Protein AF-C6A2F4-F1 (afdb_monomer_lite)

Foldseek 3Di:
DVVVLDDDDDDDPVNSVVVVVVVVVLVVLQCVLLVQADDLLSLQAVLAPPQVVDPDSVVVSVLSNLLSVLLVPADPLVSVLLSLAPPSNNHCYSVLSVLLSVLCVLCVVCCVPQQLLVQLSSVCSNVHHSSHNNVSVVVLVVCLVPPQDAWDKDWDWDADAQKIKTKMKTADNRFAWAWKWKDKAPDIDIDGDDDSYSMDIDMDIDRHDFAKIWIKIKIATPVGHIDIDIDIDGHDRDDDDDDDPPPPPPPPDDDDDDPVRVVVVVVVCVVQDQPDFDWDDDPPPPDIDTDDGDDDVVVVVVVVVVVVVVCVVPVDDDDPDDPDDDDDDDD

Radius of gyration: 34.66 Å; chains: 1; bounding box: 79×61×90 Å

Structure (mmCIF, N/CA/C/O backbone):
data_AF-C6A2F4-F1
#
_entry.id   AF-C6A2F4-F1
#
loop_
_atom_site.group_PDB
_atom_site.id
_atom_site.type_symbol
_atom_site.label_atom_id
_atom_site.label_alt_id
_atom_site.label_comp_id
_atom_site.label_asym_id
_atom_site.label_en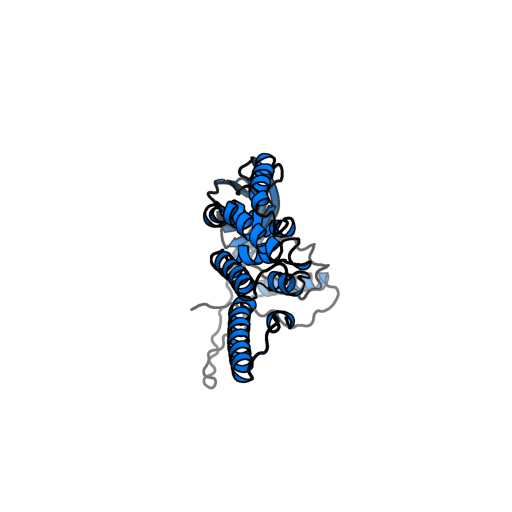tity_id
_atom_site.label_seq_id
_atom_site.pdbx_PDB_ins_code
_atom_site.Cartn_x
_atom_site.Cartn_y
_atom_site.Cartn_z
_atom_site.occupancy
_atom_site.B_iso_or_equiv
_atom_site.auth_seq_id
_atom_site.auth_comp_id
_atom_site.auth_asym_id
_atom_site.auth_atom_id
_atom_site.pdbx_PDB_model_num
ATOM 1 N N . MET A 1 1 ? 11.995 1.455 -38.945 1.00 38.66 1 MET A N 1
ATOM 2 C CA . MET A 1 1 ? 12.252 0.010 -39.185 1.00 38.66 1 MET A CA 1
ATOM 3 C C . MET A 1 1 ? 12.881 -0.305 -40.548 1.00 38.66 1 MET A C 1
ATOM 5 O O . MET A 1 1 ? 13.905 -0.968 -40.564 1.00 38.66 1 MET A O 1
ATOM 9 N N . VAL A 1 2 ? 12.350 0.189 -41.678 1.00 35.00 2 VAL A N 1
ATOM 10 C CA . VAL A 1 2 ? 12.855 -0.128 -43.038 1.00 35.00 2 VAL A CA 1
ATOM 11 C C . VAL A 1 2 ? 14.332 0.256 -43.245 1.00 35.00 2 VAL A C 1
ATOM 13 O O . VAL A 1 2 ? 15.081 -0.535 -43.797 1.00 35.00 2 VAL A O 1
ATOM 16 N N . ARG A 1 3 ? 14.803 1.399 -42.721 1.00 43.12 3 ARG A N 1
ATOM 17 C CA . ARG A 1 3 ? 16.202 1.859 -42.884 1.00 43.12 3 ARG A CA 1
ATOM 18 C C . ARG A 1 3 ? 17.284 0.915 -42.331 1.00 43.12 3 ARG A C 1
ATOM 20 O O . ARG A 1 3 ? 18.389 0.940 -42.852 1.00 43.12 3 ARG A O 1
ATOM 27 N N . PHE A 1 4 ? 16.987 0.057 -41.349 1.00 47.91 4 PHE A N 1
ATOM 28 C CA . PHE A 1 4 ? 17.979 -0.893 -40.812 1.00 47.91 4 PHE A CA 1
ATOM 29 C C . PHE A 1 4 ? 18.341 -2.016 -41.795 1.00 47.91 4 PHE A C 1
ATOM 31 O O . PHE A 1 4 ? 19.398 -2.629 -41.671 1.00 47.91 4 PHE A O 1
ATOM 38 N N . LEU A 1 5 ? 17.489 -2.274 -42.790 1.00 48.06 5 LEU A N 1
ATOM 39 C CA . LEU A 1 5 ? 17.731 -3.287 -43.817 1.00 48.06 5 LEU A CA 1
ATOM 40 C C . LEU A 1 5 ? 18.586 -2.765 -44.985 1.00 48.06 5 LEU A C 1
ATOM 42 O O . LEU A 1 5 ? 19.107 -3.574 -45.748 1.00 48.06 5 LEU A O 1
ATOM 46 N N . PHE A 1 6 ? 18.762 -1.445 -45.120 1.00 49.88 6 PHE A N 1
ATOM 47 C CA . PHE A 1 6 ? 19.345 -0.824 -46.312 1.00 49.88 6 PHE A CA 1
ATOM 48 C C . PHE A 1 6 ? 20.527 0.089 -45.951 1.00 49.88 6 PHE A C 1
ATOM 50 O O . PHE A 1 6 ? 20.393 1.309 -45.936 1.00 49.88 6 PHE A O 1
ATOM 57 N N . SER A 1 7 ? 21.698 -0.497 -45.676 1.00 47.47 7 SER A N 1
ATOM 58 C CA . SER A 1 7 ? 22.984 0.213 -45.788 1.00 47.47 7 SER A CA 1
ATOM 59 C C . SER A 1 7 ? 23.616 -0.077 -47.156 1.00 47.47 7 SER A C 1
ATOM 61 O O . SER A 1 7 ? 23.518 -1.195 -47.653 1.00 47.47 7 SER A O 1
ATOM 63 N N . GLU A 1 8 ? 24.232 0.925 -47.773 1.00 51.28 8 GLU A N 1
ATOM 64 C CA . GLU A 1 8 ? 24.578 1.042 -49.200 1.00 51.28 8 GLU A CA 1
ATOM 65 C C . GLU A 1 8 ? 25.615 0.020 -49.739 1.00 51.28 8 GLU A C 1
ATOM 67 O O . GLU A 1 8 ? 26.810 0.295 -49.833 1.00 51.28 8 GLU A O 1
ATOM 72 N N . SER A 1 9 ? 25.173 -1.176 -50.146 1.00 50.88 9 SER A N 1
ATOM 73 C CA . SER A 1 9 ? 25.945 -2.098 -51.006 1.00 50.88 9 SER A CA 1
ATOM 74 C C . SER A 1 9 ? 25.033 -3.064 -51.771 1.00 50.88 9 SER A C 1
ATOM 76 O O . SER A 1 9 ? 23.913 -3.312 -51.321 1.00 50.88 9 SER A O 1
ATOM 78 N N . PRO A 1 10 ? 25.464 -3.611 -52.928 1.00 54.56 10 PRO A N 1
ATOM 79 C CA . PRO A 1 10 ? 24.655 -4.551 -53.695 1.00 54.56 10 PRO A CA 1
ATOM 80 C C . PRO A 1 10 ? 24.559 -5.882 -52.941 1.00 54.56 10 PRO A C 1
ATOM 82 O O . PRO A 1 10 ? 25.512 -6.654 -52.892 1.00 54.56 10 PRO A O 1
ATOM 85 N N . TYR A 1 11 ? 23.405 -6.136 -52.331 1.00 61.56 11 TYR A N 1
ATOM 86 C CA . TYR A 1 11 ? 23.107 -7.399 -51.660 1.00 61.56 11 TYR A CA 1
ATOM 87 C C . TYR A 1 11 ? 22.720 -8.475 -52.675 1.00 61.56 11 TYR A C 1
ATOM 89 O O . TYR A 1 11 ? 21.944 -8.210 -53.598 1.00 61.56 11 TYR A O 1
ATOM 97 N N . THR A 1 12 ? 23.198 -9.705 -52.483 1.00 75.12 12 THR A N 1
ATOM 98 C CA . THR A 1 12 ? 22.621 -10.861 -53.180 1.00 75.12 12 THR A CA 1
ATOM 99 C C . THR A 1 12 ? 21.238 -11.197 -52.598 1.00 75.12 12 THR A C 1
ATOM 101 O O . THR A 1 12 ? 20.904 -10.807 -51.476 1.00 75.12 12 THR A O 1
ATOM 104 N N . LEU A 1 13 ? 20.409 -11.942 -53.343 1.00 72.62 13 LEU A N 1
ATOM 105 C CA . LEU A 1 13 ? 19.128 -12.452 -52.819 1.00 72.62 13 LEU A CA 1
ATOM 106 C C . LEU A 1 13 ? 19.325 -13.333 -51.570 1.00 72.62 13 LEU A C 1
ATOM 108 O O . LEU A 1 13 ? 18.469 -13.349 -50.685 1.00 72.62 13 LEU A O 1
ATOM 112 N N . GLU A 1 14 ? 20.457 -14.034 -51.482 1.00 74.50 14 GLU A N 1
ATOM 113 C CA . GLU A 1 14 ? 20.839 -14.845 -50.325 1.00 74.50 14 GLU A CA 1
ATOM 114 C C . GLU A 1 14 ? 21.173 -13.971 -49.106 1.00 74.50 14 GLU A C 1
ATOM 116 O O . GLU A 1 14 ? 20.633 -14.200 -48.022 1.00 74.50 14 GLU A O 1
ATOM 121 N N . ASP A 1 15 ? 21.955 -12.901 -49.289 1.00 72.75 15 ASP A N 1
ATOM 122 C CA . ASP A 1 15 ? 22.251 -11.926 -48.228 1.00 72.75 15 ASP A CA 1
ATOM 123 C C . ASP A 1 15 ? 20.982 -11.250 -47.702 1.00 72.75 15 ASP A C 1
ATOM 125 O O . ASP A 1 15 ? 20.827 -11.040 -46.495 1.00 72.75 15 ASP A O 1
ATOM 129 N N . PHE A 1 16 ? 20.049 -10.932 -48.603 1.00 72.44 16 PHE A N 1
ATOM 130 C CA . PHE A 1 16 ? 18.750 -10.384 -48.233 1.00 72.44 16 PHE A CA 1
ATOM 131 C C . PHE A 1 16 ? 17.937 -11.380 -47.394 1.00 72.44 16 PHE A C 1
ATOM 133 O O . PHE A 1 16 ? 17.449 -11.023 -46.320 1.00 72.44 16 PHE A O 1
ATOM 140 N N . SER A 1 17 ? 17.838 -12.639 -47.835 1.00 72.38 17 SER A N 1
ATOM 141 C CA . SER A 1 17 ? 17.134 -13.703 -47.106 1.00 72.38 17 SER A CA 1
ATOM 142 C C . SER A 1 17 ? 17.702 -13.906 -45.694 1.00 72.38 17 SER A C 1
ATOM 144 O O . SER A 1 17 ? 16.957 -13.931 -44.709 1.00 72.38 17 SER A O 1
ATOM 146 N N . ASN A 1 18 ? 19.032 -13.946 -45.569 1.00 81.19 18 ASN A N 1
ATOM 147 C CA . ASN A 1 18 ? 19.718 -14.083 -44.285 1.00 81.19 18 ASN A CA 1
ATOM 148 C C . ASN A 1 18 ? 19.428 -12.902 -43.343 1.00 81.19 18 ASN A C 1
ATOM 150 O O . ASN A 1 18 ? 19.124 -13.108 -42.165 1.00 81.19 18 ASN A O 1
ATOM 154 N N . ARG A 1 19 ? 19.432 -11.663 -43.854 1.00 76.88 19 ARG A N 1
ATOM 155 C CA . ARG A 1 19 ? 19.086 -10.466 -43.063 1.00 76.88 19 ARG A CA 1
ATOM 156 C C . ARG A 1 19 ? 17.634 -10.470 -42.590 1.00 76.88 19 ARG A C 1
ATOM 158 O O . ARG A 1 19 ? 17.373 -10.103 -41.445 1.00 76.88 19 ARG A O 1
ATOM 165 N N . VAL A 1 20 ? 16.697 -10.928 -43.422 1.00 78.12 20 VAL A N 1
ATOM 166 C CA . VAL A 1 20 ? 15.283 -11.078 -43.034 1.00 78.12 20 VAL A CA 1
ATOM 167 C C . VAL A 1 20 ? 15.123 -12.107 -41.910 1.00 78.12 20 VAL A C 1
ATOM 169 O O . VAL A 1 20 ? 14.370 -11.860 -40.966 1.00 78.12 20 VAL A O 1
ATOM 172 N N . MET A 1 21 ? 15.843 -13.234 -41.962 1.00 78.50 21 MET A N 1
ATOM 173 C CA . MET A 1 21 ? 15.811 -14.238 -40.889 1.00 78.50 21 MET A CA 1
ATOM 174 C C . MET A 1 21 ? 16.339 -13.687 -39.558 1.00 78.50 21 MET A C 1
ATOM 176 O O . MET A 1 21 ? 15.690 -13.880 -38.527 1.00 78.50 21 MET A O 1
ATOM 180 N N . ILE A 1 22 ? 17.460 -12.957 -39.578 1.00 82.38 22 ILE A N 1
ATOM 181 C CA . ILE A 1 22 ? 18.022 -12.300 -38.384 1.00 82.38 22 ILE A CA 1
ATOM 182 C C . ILE A 1 22 ? 17.017 -11.299 -37.808 1.00 82.38 22 ILE A C 1
ATOM 184 O O . ILE A 1 22 ? 16.694 -11.360 -36.621 1.00 82.38 22 ILE A O 1
ATOM 188 N N . PHE A 1 23 ? 16.457 -10.435 -38.655 1.00 78.00 23 PHE A N 1
ATOM 189 C CA . PHE A 1 23 ? 15.473 -9.442 -38.236 1.00 78.00 23 PHE A CA 1
ATOM 190 C C . PHE A 1 23 ? 14.231 -10.090 -37.607 1.00 78.00 23 PHE A C 1
ATOM 192 O O . PHE A 1 23 ? 13.786 -9.676 -36.540 1.00 78.00 23 PHE A O 1
ATOM 199 N N . LYS A 1 24 ? 13.698 -11.161 -38.212 1.00 77.75 24 LYS A N 1
ATOM 200 C CA . LYS A 1 24 ? 12.560 -11.911 -37.656 1.00 77.75 24 LYS A CA 1
ATOM 201 C C . LYS A 1 24 ? 12.885 -12.506 -36.284 1.00 77.75 24 LYS A C 1
ATOM 203 O O . LYS A 1 24 ? 12.038 -12.479 -35.394 1.00 77.75 24 LYS A O 1
ATOM 208 N N . SER A 1 25 ? 14.098 -13.032 -36.104 1.00 85.19 25 SER A N 1
ATOM 209 C CA . SER A 1 25 ? 14.555 -13.538 -34.806 1.00 85.19 25 SER A CA 1
ATOM 210 C C . SER A 1 25 ? 14.579 -12.431 -33.749 1.00 85.19 25 SER A C 1
ATOM 212 O O . SER A 1 25 ? 14.034 -12.619 -32.664 1.00 85.19 25 SER A O 1
ATOM 214 N N . GLN A 1 26 ? 15.136 -11.266 -34.089 1.00 81.25 26 GLN A N 1
ATOM 215 C CA . GLN A 1 26 ? 15.215 -10.107 -33.195 1.00 81.25 26 GLN A CA 1
ATOM 216 C C . GLN A 1 26 ? 13.828 -9.577 -32.810 1.00 81.25 26 GLN A C 1
ATOM 218 O O . GLN A 1 26 ? 13.558 -9.348 -31.635 1.00 81.25 26 GLN A O 1
ATOM 223 N N . VAL A 1 27 ? 12.903 -9.455 -33.767 1.00 82.56 27 VAL A N 1
ATOM 224 C CA . VAL A 1 27 ? 11.520 -9.037 -33.479 1.00 82.56 27 VAL A CA 1
ATOM 225 C C . VAL A 1 27 ? 10.812 -10.040 -32.562 1.00 82.56 27 VAL A C 1
ATOM 227 O O . VAL A 1 27 ? 10.153 -9.641 -31.606 1.00 82.56 27 VAL A O 1
ATOM 230 N N . ASN A 1 28 ? 10.976 -11.346 -32.789 1.00 84.38 28 ASN A N 1
ATOM 231 C CA . ASN A 1 28 ? 10.388 -12.361 -31.910 1.00 84.38 28 ASN A CA 1
ATOM 232 C C . ASN A 1 28 ? 10.960 -12.305 -30.483 1.00 84.38 28 ASN A C 1
ATOM 234 O O . ASN A 1 28 ? 10.245 -12.550 -29.513 1.00 84.38 28 ASN A O 1
ATOM 238 N N . GLU A 1 29 ? 12.251 -12.016 -30.345 1.00 86.88 29 GLU A N 1
ATOM 239 C CA . GLU A 1 29 ? 12.915 -11.842 -29.053 1.00 86.88 29 GLU A CA 1
ATOM 240 C C . GLU A 1 29 ? 12.419 -10.597 -28.310 1.00 86.88 29 GLU A C 1
ATOM 242 O O . GLU A 1 29 ? 12.153 -10.668 -27.104 1.00 86.88 29 GLU A O 1
ATOM 247 N N . PHE A 1 30 ? 12.239 -9.491 -29.037 1.00 86.81 30 PHE A N 1
ATOM 248 C CA . PHE A 1 30 ? 11.616 -8.278 -28.523 1.00 86.81 30 PHE A CA 1
ATOM 249 C C . PHE A 1 30 ? 10.221 -8.580 -27.973 1.00 86.81 30 PHE A C 1
ATOM 251 O O . PHE A 1 30 ? 9.980 -8.374 -26.786 1.00 86.81 30 PHE A O 1
ATOM 258 N N . LEU A 1 31 ? 9.335 -9.144 -28.804 1.00 86.44 31 LEU A N 1
ATOM 259 C CA . LEU A 1 31 ? 7.934 -9.397 -28.449 1.00 86.44 31 LEU A CA 1
ATOM 260 C C . LEU A 1 31 ? 7.802 -10.280 -27.202 1.00 86.44 31 LEU A C 1
ATOM 262 O O . LEU A 1 31 ? 7.040 -9.952 -26.298 1.00 86.44 31 LEU A O 1
ATOM 266 N N . LYS A 1 32 ? 8.623 -11.332 -27.081 1.00 90.25 32 LYS A N 1
ATOM 267 C CA . LYS A 1 32 ? 8.639 -12.215 -25.896 1.00 90.25 32 LYS A CA 1
ATOM 268 C C . LYS A 1 32 ? 8.935 -11.493 -24.580 1.00 90.25 32 LYS A C 1
ATOM 270 O O . LYS A 1 32 ? 8.514 -11.961 -23.521 1.00 90.25 32 LYS A O 1
ATOM 275 N N . THR A 1 33 ? 9.731 -10.430 -24.636 1.00 89.50 33 THR A N 1
ATOM 276 C CA . THR A 1 33 ? 10.083 -9.613 -23.468 1.00 89.50 33 THR A CA 1
ATOM 277 C C . THR A 1 33 ? 9.031 -8.533 -23.258 1.00 89.50 33 THR A C 1
ATOM 279 O O . THR A 1 33 ? 8.480 -8.406 -22.168 1.00 89.50 33 THR A O 1
ATOM 282 N N . TYR A 1 34 ? 8.718 -7.808 -24.329 1.00 87.75 34 TYR A N 1
ATOM 283 C CA . TYR A 1 34 ? 7.781 -6.698 -24.358 1.00 87.75 34 TYR A CA 1
ATOM 284 C C . TYR A 1 34 ? 6.396 -7.091 -23.834 1.00 87.75 34 TYR A C 1
ATOM 286 O O . TYR A 1 34 ? 5.848 -6.392 -22.991 1.00 87.75 34 TYR A O 1
ATOM 294 N N . GLU A 1 35 ? 5.854 -8.246 -24.234 1.00 90.69 35 GLU A N 1
ATOM 295 C CA . GLU A 1 35 ? 4.520 -8.702 -23.810 1.00 90.69 35 GLU A CA 1
ATOM 296 C C . GLU A 1 35 ? 4.374 -8.853 -22.288 1.00 90.69 35 GLU A C 1
ATOM 298 O O . GLU A 1 35 ? 3.266 -8.718 -21.760 1.00 90.69 35 GLU A O 1
ATOM 303 N N . LYS A 1 36 ? 5.487 -9.093 -21.586 1.00 92.25 36 LYS A N 1
ATOM 304 C CA . LYS A 1 36 ? 5.536 -9.281 -20.131 1.00 92.25 36 LYS A CA 1
ATOM 305 C C . LYS A 1 36 ? 5.642 -7.975 -19.349 1.00 92.25 36 LYS A C 1
ATOM 307 O O . LYS A 1 36 ? 5.566 -8.013 -18.123 1.00 92.25 36 LYS A O 1
ATOM 312 N N . LEU A 1 37 ? 5.854 -6.847 -20.025 1.00 93.06 37 LEU A N 1
ATOM 313 C CA . LEU A 1 37 ? 5.943 -5.551 -19.367 1.00 93.06 37 LEU A CA 1
ATOM 314 C C . LEU A 1 37 ? 4.565 -5.066 -18.884 1.00 93.06 37 LEU A C 1
ATOM 316 O O . LEU A 1 37 ? 3.535 -5.413 -19.483 1.00 93.06 37 LEU A O 1
ATOM 320 N N . PRO A 1 38 ? 4.541 -4.239 -17.824 1.00 93.25 38 PRO A N 1
ATOM 321 C CA . PRO A 1 38 ? 3.327 -3.583 -17.360 1.00 93.25 38 PRO A CA 1
ATOM 322 C C . PRO A 1 38 ? 2.624 -2.757 -18.459 1.00 93.25 38 PRO A C 1
ATOM 324 O O . PRO A 1 38 ? 3.290 -2.238 -19.360 1.00 93.25 38 PRO A O 1
ATOM 327 N N . PRO A 1 39 ? 1.280 -2.654 -18.443 1.00 92.50 39 PRO A N 1
ATOM 328 C CA . PRO A 1 39 ? 0.519 -2.058 -19.541 1.00 92.50 39 PRO A CA 1
ATOM 329 C C . PRO A 1 39 ? 0.874 -0.606 -19.871 1.00 92.50 39 PRO A C 1
ATOM 331 O O . PRO A 1 39 ? 0.947 -0.271 -21.052 1.00 92.50 39 PRO A O 1
ATOM 334 N N . ARG A 1 40 ? 1.084 0.266 -18.877 1.00 92.50 40 ARG A N 1
ATOM 335 C CA . ARG A 1 40 ? 1.363 1.683 -19.158 1.00 92.50 40 ARG A CA 1
ATOM 336 C C . ARG A 1 40 ? 2.783 1.861 -19.678 1.00 92.50 40 ARG A C 1
ATOM 338 O O . ARG A 1 40 ? 2.960 2.606 -20.632 1.00 92.50 40 ARG A O 1
ATOM 345 N N . ILE A 1 41 ? 3.749 1.107 -19.156 1.00 90.94 41 ILE A N 1
ATOM 346 C CA . ILE A 1 41 ? 5.115 1.032 -19.700 1.00 90.94 41 ILE A CA 1
ATOM 347 C C . ILE A 1 41 ? 5.111 0.560 -21.158 1.00 90.94 41 ILE A C 1
ATOM 349 O O . ILE A 1 41 ? 5.778 1.154 -22.001 1.00 90.94 41 ILE A O 1
ATOM 353 N N . LYS A 1 42 ? 4.323 -0.473 -21.481 1.00 91.06 42 LYS A N 1
ATOM 354 C CA . LYS A 1 42 ? 4.141 -0.938 -22.865 1.00 91.06 42 LYS A CA 1
ATOM 355 C C . LYS A 1 42 ? 3.617 0.161 -23.782 1.00 91.06 42 LYS A C 1
ATOM 357 O O . LYS A 1 42 ? 4.168 0.346 -24.863 1.00 91.06 42 LYS A O 1
ATOM 362 N N . ASN A 1 43 ? 2.597 0.891 -23.335 1.00 88.75 43 ASN A N 1
ATOM 363 C CA . ASN A 1 43 ? 2.037 2.010 -24.088 1.00 88.75 43 ASN A CA 1
ATOM 364 C C . ASN A 1 43 ? 3.052 3.153 -24.233 1.00 88.75 43 ASN A C 1
ATOM 366 O O . ASN A 1 43 ? 3.146 3.741 -25.301 1.00 88.75 43 ASN A O 1
ATOM 370 N N . GLY A 1 44 ? 3.834 3.447 -23.192 1.00 87.00 44 GLY A N 1
ATOM 371 C CA . GLY A 1 44 ? 4.910 4.439 -23.241 1.00 87.00 44 GLY A CA 1
ATOM 372 C C . GLY A 1 44 ? 5.961 4.111 -24.295 1.00 87.00 44 GLY A C 1
ATOM 373 O O . GLY A 1 44 ? 6.316 4.958 -25.113 1.00 87.00 44 GLY A O 1
ATOM 374 N N . ILE A 1 45 ? 6.382 2.846 -24.336 1.00 87.94 45 ILE A N 1
ATOM 375 C CA . ILE A 1 45 ? 7.288 2.308 -25.355 1.00 87.94 45 ILE A CA 1
ATOM 376 C C . ILE A 1 45 ? 6.689 2.423 -26.767 1.00 87.94 45 ILE A C 1
ATOM 378 O O . ILE A 1 45 ? 7.402 2.755 -27.708 1.00 87.94 45 ILE A O 1
ATOM 382 N N . GLU A 1 46 ? 5.393 2.162 -26.946 1.00 84.44 46 GLU A N 1
ATOM 383 C CA . GLU A 1 46 ? 4.728 2.310 -28.253 1.00 84.44 46 GLU A CA 1
ATOM 384 C C . GLU A 1 46 ? 4.547 3.776 -28.670 1.00 84.44 46 GLU A C 1
ATOM 386 O O . GLU A 1 46 ? 4.613 4.094 -29.858 1.00 84.44 46 GLU A O 1
ATOM 391 N N . ASN A 1 47 ? 4.332 4.665 -27.697 1.00 81.81 47 ASN A N 1
ATOM 392 C CA . ASN A 1 47 ? 4.144 6.101 -27.900 1.00 81.81 47 ASN A CA 1
ATOM 393 C C . ASN A 1 47 ? 5.464 6.861 -28.098 1.00 81.81 47 ASN A C 1
ATOM 395 O O . ASN A 1 47 ? 5.428 8.027 -28.503 1.00 81.81 47 ASN A O 1
ATOM 399 N N . SER A 1 48 ? 6.606 6.214 -27.840 1.00 78.88 48 SER A N 1
ATOM 400 C CA . SER A 1 48 ? 7.943 6.751 -28.101 1.00 78.88 48 SER A CA 1
ATOM 401 C C . SER A 1 48 ? 8.060 7.191 -29.563 1.00 78.88 48 SER A C 1
ATOM 403 O O . SER A 1 48 ? 7.829 6.436 -30.515 1.00 78.88 48 SER A O 1
ATOM 405 N N . LYS A 1 49 ? 8.417 8.460 -29.753 1.00 70.62 49 LYS A N 1
ATOM 406 C CA . LYS A 1 49 ? 8.607 9.078 -31.070 1.00 70.62 49 LYS A CA 1
ATOM 407 C C . LYS A 1 49 ? 10.030 8.867 -31.576 1.00 70.62 49 LYS A C 1
ATOM 409 O O . LYS A 1 49 ? 10.249 8.929 -32.790 1.00 70.62 49 LYS A O 1
ATOM 414 N N . ASN A 1 50 ? 10.968 8.559 -30.679 1.00 68.00 50 ASN A N 1
ATOM 415 C CA . ASN A 1 50 ? 12.393 8.476 -30.964 1.00 68.00 50 ASN A CA 1
ATOM 416 C C . ASN A 1 50 ? 12.997 7.086 -30.698 1.00 68.00 50 ASN A C 1
ATOM 418 O O . ASN A 1 50 ? 14.160 6.960 -30.323 1.00 68.00 50 ASN A O 1
ATOM 422 N N . ILE A 1 51 ? 12.291 6.018 -31.083 1.00 62.38 51 ILE A N 1
ATOM 423 C CA . ILE A 1 51 ? 12.820 4.633 -31.121 1.00 62.38 51 ILE A CA 1
ATOM 424 C C . ILE A 1 51 ? 14.138 4.507 -31.937 1.00 62.38 51 ILE A C 1
ATOM 426 O O . ILE A 1 51 ? 14.813 3.482 -31.915 1.00 62.38 51 ILE A O 1
ATOM 430 N N . TYR A 1 52 ? 14.513 5.537 -32.703 1.00 60.03 52 TYR A N 1
ATOM 431 C CA . TYR A 1 52 ? 15.742 5.623 -33.497 1.00 60.03 52 TYR A CA 1
ATOM 432 C C . TYR A 1 52 ? 16.960 6.178 -32.742 1.00 60.03 52 TYR A C 1
ATOM 434 O O . TYR A 1 52 ? 18.035 6.242 -33.334 1.00 60.03 52 TYR A O 1
ATOM 442 N N . GLU A 1 53 ? 16.821 6.590 -31.479 1.00 69.31 53 GLU A N 1
ATOM 443 C CA . GLU A 1 53 ? 17.953 7.039 -30.647 1.00 69.31 53 GLU A CA 1
ATOM 444 C C . GLU A 1 53 ? 18.956 5.912 -30.358 1.00 69.31 53 GLU A C 1
ATOM 446 O O . GLU A 1 53 ? 20.129 6.160 -30.079 1.00 69.31 53 GLU A O 1
ATOM 451 N N . VAL A 1 54 ? 18.527 4.659 -30.506 1.00 70.00 54 VAL A N 1
ATOM 452 C CA . VAL A 1 54 ? 19.395 3.484 -30.421 1.00 70.00 54 VAL A CA 1
ATOM 453 C C . VAL A 1 54 ? 20.151 3.216 -31.726 1.00 70.00 54 VAL A C 1
ATOM 455 O O . VAL A 1 54 ? 19.611 3.299 -32.831 1.00 70.00 54 VAL A O 1
ATOM 458 N N . LYS A 1 55 ? 21.420 2.812 -31.599 1.00 77.81 55 LYS A N 1
ATOM 459 C CA . LYS A 1 55 ? 22.306 2.519 -32.742 1.00 77.81 55 LYS A CA 1
ATOM 460 C C . LYS A 1 55 ? 21.861 1.288 -33.536 1.00 77.81 55 LYS A C 1
ATOM 462 O O . LYS A 1 55 ? 22.128 1.205 -34.736 1.00 77.81 55 LYS A O 1
ATOM 467 N N . SER A 1 56 ? 21.188 0.335 -32.891 1.00 80.88 56 SER A N 1
ATOM 468 C CA . SER A 1 56 ? 20.671 -0.880 -33.518 1.00 80.88 56 SER A CA 1
ATOM 469 C C . SER A 1 56 ? 19.411 -1.411 -32.826 1.00 80.88 56 SER A C 1
ATOM 471 O O . SER A 1 56 ? 19.154 -1.129 -31.657 1.00 80.88 56 SER A O 1
ATOM 473 N N . LEU A 1 57 ? 18.642 -2.251 -33.532 1.00 79.94 57 LEU A N 1
ATOM 474 C CA . LEU A 1 57 ? 17.512 -2.982 -32.939 1.00 79.94 57 LEU A CA 1
ATOM 475 C C . LEU A 1 57 ? 17.958 -3.886 -31.775 1.00 79.94 57 LEU A C 1
ATOM 477 O O . LEU A 1 57 ? 17.205 -4.074 -30.826 1.00 79.94 57 LEU A O 1
ATOM 481 N N . GLN A 1 58 ? 19.178 -4.427 -31.835 1.00 84.19 58 GLN A N 1
ATOM 482 C CA . GLN A 1 58 ? 19.717 -5.272 -30.772 1.00 84.19 58 GLN A CA 1
ATOM 483 C C . GLN A 1 58 ? 19.938 -4.481 -29.476 1.00 84.19 58 GLN A C 1
ATOM 485 O O . GLN A 1 58 ? 19.628 -4.996 -28.404 1.00 84.19 58 GLN A O 1
ATOM 490 N N . ASP A 1 59 ? 20.417 -3.238 -29.579 1.00 85.69 59 ASP A N 1
ATOM 491 C CA . ASP A 1 59 ? 20.616 -2.358 -28.420 1.00 85.69 59 ASP A CA 1
ATOM 492 C C . ASP A 1 59 ? 19.274 -2.040 -27.759 1.00 85.69 59 ASP A C 1
ATOM 494 O O . ASP A 1 59 ? 19.127 -2.155 -26.546 1.00 85.69 59 ASP A O 1
ATOM 498 N N . TYR A 1 60 ? 18.250 -1.752 -28.565 1.00 85.38 60 TYR A N 1
ATOM 499 C CA . TYR A 1 60 ? 16.909 -1.507 -28.042 1.00 85.38 60 TYR A CA 1
ATOM 500 C C . TYR A 1 60 ? 16.306 -2.732 -27.344 1.00 85.38 60 TYR A C 1
ATOM 502 O O . TYR A 1 60 ? 15.748 -2.623 -26.254 1.00 85.38 60 TYR A O 1
ATOM 510 N N . ILE A 1 61 ? 16.466 -3.924 -27.930 1.00 87.88 61 ILE A N 1
ATOM 511 C CA . ILE A 1 61 ? 16.052 -5.183 -27.293 1.00 87.88 61 ILE A CA 1
ATOM 512 C C . ILE A 1 61 ? 16.773 -5.375 -25.956 1.00 87.88 61 ILE A C 1
ATOM 514 O O . ILE A 1 61 ? 16.150 -5.825 -24.994 1.00 87.88 61 ILE A O 1
ATOM 518 N N . ALA A 1 62 ? 18.062 -5.038 -25.879 1.00 91.31 62 ALA A N 1
ATOM 519 C CA . ALA A 1 62 ? 18.833 -5.136 -24.645 1.00 91.31 62 ALA A CA 1
ATOM 520 C C . ALA A 1 62 ? 18.305 -4.182 -23.560 1.00 91.31 62 ALA A C 1
ATOM 522 O O . ALA A 1 62 ? 18.105 -4.629 -22.431 1.00 91.31 62 ALA A O 1
ATOM 523 N N . ILE A 1 63 ? 17.995 -2.926 -23.907 1.00 91.94 63 ILE A N 1
ATOM 524 C CA . ILE A 1 63 ? 17.393 -1.941 -22.988 1.00 91.94 63 ILE A CA 1
ATOM 525 C C . ILE A 1 63 ? 16.051 -2.456 -22.448 1.00 91.94 63 ILE A C 1
ATOM 527 O O . ILE A 1 63 ? 15.837 -2.516 -21.238 1.00 91.94 63 ILE A O 1
ATOM 531 N N . VAL A 1 64 ? 15.162 -2.927 -23.327 1.00 91.94 64 VAL A N 1
ATOM 532 C CA . VAL A 1 64 ? 13.833 -3.432 -22.933 1.00 91.94 64 VAL A CA 1
ATOM 533 C C . VAL A 1 64 ? 13.924 -4.715 -22.096 1.00 91.94 64 VAL A C 1
ATOM 535 O O . VAL A 1 64 ? 13.136 -4.921 -21.170 1.00 91.94 64 VAL A O 1
ATOM 538 N N . LYS A 1 65 ? 14.912 -5.574 -22.362 1.00 94.12 65 LYS A N 1
ATOM 539 C CA . LYS A 1 65 ? 15.219 -6.730 -21.506 1.00 94.12 65 LYS A CA 1
ATOM 540 C C . LYS A 1 65 ? 15.700 -6.319 -20.129 1.00 94.12 65 LYS A C 1
ATOM 542 O O . LYS A 1 65 ? 15.245 -6.903 -19.147 1.00 94.12 65 LYS A O 1
ATOM 547 N N . LEU A 1 66 ? 16.589 -5.336 -20.054 1.00 94.62 66 LEU A N 1
ATOM 548 C CA . LEU A 1 66 ? 17.092 -4.829 -18.786 1.00 94.62 66 LEU A CA 1
ATOM 549 C C . LEU A 1 66 ? 15.959 -4.212 -17.958 1.00 94.62 66 LEU A C 1
ATOM 551 O O . LEU A 1 66 ? 15.856 -4.501 -16.765 1.00 94.62 66 LEU A O 1
ATOM 555 N N . LEU A 1 67 ? 15.062 -3.460 -18.603 1.00 95.38 67 LEU A N 1
ATOM 556 C CA . LEU A 1 67 ? 13.830 -2.956 -17.999 1.00 95.38 67 LEU A CA 1
ATOM 557 C C . LEU A 1 67 ? 12.985 -4.087 -17.408 1.00 95.38 67 LEU A C 1
ATOM 559 O O . LEU A 1 67 ? 12.660 -4.065 -16.222 1.00 95.38 67 LEU A O 1
ATOM 563 N N . TYR A 1 68 ? 12.677 -5.110 -18.209 1.00 95.25 68 TYR A N 1
ATOM 564 C CA . TYR A 1 68 ? 11.905 -6.261 -17.745 1.00 95.25 68 TYR A CA 1
ATOM 565 C C . TYR A 1 68 ? 12.563 -6.966 -16.551 1.00 95.25 68 TYR A C 1
ATOM 567 O O . TYR A 1 68 ? 11.878 -7.264 -15.576 1.00 95.25 68 TYR A O 1
ATOM 575 N N . MET A 1 69 ? 13.873 -7.221 -16.605 1.00 94.19 69 MET A N 1
ATOM 576 C CA . MET A 1 69 ? 14.590 -7.910 -15.528 1.00 94.19 69 MET A CA 1
ATOM 577 C C . MET A 1 69 ? 14.556 -7.116 -14.220 1.00 94.19 69 MET A C 1
ATOM 579 O O . MET A 1 69 ? 14.243 -7.686 -13.179 1.00 94.19 69 MET A O 1
ATOM 583 N N . ASN A 1 70 ? 14.799 -5.804 -14.275 1.00 94.56 70 ASN A N 1
ATOM 584 C CA . ASN A 1 70 ? 14.767 -4.961 -13.080 1.00 94.56 70 ASN A CA 1
ATOM 585 C C . ASN A 1 70 ? 13.366 -4.877 -12.473 1.00 94.56 70 ASN A C 1
ATOM 587 O O . ASN A 1 70 ? 13.231 -4.967 -11.257 1.00 94.56 70 ASN A O 1
ATOM 591 N N . LEU A 1 71 ? 12.323 -4.765 -13.300 1.00 94.44 71 LEU A N 1
ATOM 592 C CA . LEU A 1 71 ? 10.943 -4.767 -12.815 1.00 94.44 71 LEU A CA 1
ATOM 593 C C . LEU A 1 71 ? 10.536 -6.126 -12.238 1.00 94.44 71 LEU A C 1
ATOM 595 O O . LEU A 1 71 ? 9.869 -6.171 -11.212 1.00 94.44 71 LEU A O 1
ATOM 599 N N . TYR A 1 72 ? 10.936 -7.231 -12.872 1.00 91.50 72 TYR A N 1
ATOM 600 C CA . TYR A 1 72 ? 10.568 -8.586 -12.449 1.00 91.50 72 TYR A CA 1
ATOM 601 C C . TYR A 1 72 ? 11.070 -8.932 -11.044 1.00 91.50 72 TYR A C 1
ATOM 603 O O . TYR A 1 72 ? 10.437 -9.706 -10.329 1.00 91.50 72 TYR A O 1
ATOM 611 N N . GLU A 1 73 ? 12.202 -8.361 -10.644 1.00 91.19 73 GLU A N 1
ATOM 612 C CA . GLU A 1 73 ? 12.777 -8.604 -9.327 1.00 91.19 73 GLU A CA 1
ATOM 613 C C . GLU A 1 73 ? 12.095 -7.788 -8.217 1.00 91.19 73 GLU A C 1
ATOM 615 O O . GLU A 1 73 ? 12.348 -8.056 -7.044 1.00 91.19 73 GLU A O 1
ATOM 620 N N . LEU A 1 74 ? 11.236 -6.816 -8.553 1.00 95.31 74 LEU A N 1
ATOM 621 C CA . LEU A 1 74 ? 10.530 -5.976 -7.584 1.00 95.31 74 LEU A CA 1
ATOM 622 C C . LEU A 1 74 ? 9.279 -6.654 -7.007 1.00 95.31 74 LEU A C 1
ATOM 624 O O . LEU A 1 74 ? 8.666 -7.517 -7.640 1.00 95.31 74 LEU A O 1
ATOM 628 N N . PRO A 1 75 ? 8.826 -6.221 -5.817 1.00 95.50 75 PRO A N 1
ATOM 629 C CA . PRO A 1 75 ? 7.537 -6.644 -5.294 1.00 95.50 75 PRO A CA 1
ATOM 630 C C . PRO A 1 75 ? 6.365 -6.240 -6.221 1.00 95.50 75 PRO A C 1
ATOM 632 O O . PRO A 1 75 ? 6.388 -5.139 -6.776 1.00 95.50 75 PRO A O 1
ATOM 635 N N . PRO A 1 76 ? 5.312 -7.070 -6.379 1.00 95.00 76 PRO A N 1
ATOM 636 C CA . PRO A 1 76 ? 4.247 -6.821 -7.363 1.00 95.00 76 PRO A CA 1
ATOM 637 C C . PRO A 1 76 ? 3.486 -5.495 -7.210 1.00 95.00 76 PRO A C 1
ATOM 639 O O . PRO A 1 76 ? 3.132 -4.861 -8.198 1.00 95.00 76 PRO A O 1
ATOM 642 N N . ASP A 1 77 ? 3.238 -5.059 -5.980 1.00 96.06 77 ASP A N 1
ATOM 643 C CA . ASP A 1 77 ? 2.634 -3.760 -5.658 1.00 96.06 77 ASP A CA 1
ATOM 644 C C . ASP A 1 77 ? 3.523 -2.583 -6.076 1.00 96.06 77 ASP A C 1
ATOM 646 O O . ASP A 1 77 ? 3.007 -1.581 -6.564 1.00 96.06 77 ASP A O 1
ATOM 650 N N . ILE A 1 78 ? 4.847 -2.719 -5.963 1.00 97.00 78 ILE A N 1
ATOM 651 C CA . ILE A 1 78 ? 5.799 -1.723 -6.464 1.00 97.00 78 ILE A CA 1
ATOM 652 C C . ILE A 1 78 ? 5.790 -1.675 -7.989 1.00 97.00 78 ILE A C 1
ATOM 654 O O . ILE A 1 78 ? 5.805 -0.583 -8.546 1.00 97.00 78 ILE A O 1
ATOM 658 N N . ILE A 1 79 ? 5.686 -2.817 -8.675 1.00 95.56 79 ILE A N 1
ATOM 659 C CA . ILE A 1 79 ? 5.545 -2.840 -10.141 1.00 95.56 79 ILE A CA 1
ATOM 660 C C . ILE A 1 79 ? 4.284 -2.074 -10.566 1.00 95.56 79 ILE A C 1
ATOM 662 O O . ILE A 1 79 ? 4.345 -1.239 -11.465 1.00 95.56 79 ILE A O 1
ATOM 666 N N . ILE A 1 80 ? 3.152 -2.312 -9.892 1.00 94.44 80 ILE A N 1
ATOM 667 C CA . ILE A 1 80 ? 1.890 -1.600 -10.154 1.00 94.44 80 ILE A CA 1
ATOM 668 C C . ILE A 1 80 ? 2.034 -0.100 -9.867 1.00 94.44 80 ILE A C 1
ATOM 670 O O . ILE A 1 80 ? 1.516 0.729 -10.613 1.00 94.44 80 ILE A O 1
ATOM 674 N N . ALA A 1 81 ? 2.718 0.261 -8.784 1.00 94.38 81 ALA A N 1
ATOM 675 C CA . ALA A 1 81 ? 2.961 1.647 -8.411 1.00 94.38 81 ALA A CA 1
ATOM 676 C C . ALA A 1 81 ? 3.823 2.369 -9.460 1.00 94.38 81 ALA A C 1
ATOM 678 O O . ALA A 1 81 ? 3.455 3.443 -9.930 1.00 94.38 81 ALA A O 1
ATOM 679 N N . ILE A 1 82 ? 4.917 1.741 -9.892 1.00 94.12 82 ILE A N 1
ATOM 680 C CA . ILE A 1 82 ? 5.813 2.257 -10.930 1.00 94.12 82 ILE A CA 1
ATOM 681 C C . ILE A 1 82 ? 5.084 2.426 -12.260 1.00 94.12 82 ILE A C 1
ATOM 683 O O . ILE A 1 82 ? 5.207 3.478 -12.871 1.00 94.12 82 ILE A O 1
ATOM 687 N N . ASP A 1 83 ? 4.286 1.444 -12.689 1.00 93.31 83 ASP A N 1
ATOM 688 C CA . ASP A 1 83 ? 3.502 1.550 -13.931 1.00 93.31 83 ASP A CA 1
ATOM 689 C C . ASP A 1 83 ? 2.557 2.768 -13.903 1.00 93.31 83 ASP A C 1
ATOM 691 O O . ASP A 1 83 ? 2.193 3.314 -14.941 1.00 93.31 83 ASP A O 1
ATOM 695 N N . ASN A 1 84 ? 2.186 3.242 -12.708 1.00 89.62 84 ASN A N 1
ATOM 696 C CA . ASN A 1 84 ? 1.348 4.419 -12.515 1.00 89.62 84 ASN A CA 1
ATOM 697 C C . ASN A 1 84 ? 2.097 5.752 -12.367 1.00 89.62 84 ASN A C 1
ATOM 699 O O . ASN A 1 84 ? 1.424 6.778 -12.211 1.00 89.62 84 ASN A O 1
ATOM 703 N N . ALA A 1 85 ? 3.429 5.758 -12.432 1.00 91.19 85 ALA A N 1
ATOM 704 C CA . ALA A 1 85 ? 4.236 6.971 -12.364 1.00 91.19 85 ALA A CA 1
ATOM 705 C C . ALA A 1 85 ? 3.930 7.937 -13.526 1.00 91.19 85 ALA A C 1
ATOM 707 O O . ALA A 1 85 ? 3.416 7.560 -14.587 1.00 91.19 85 ALA A O 1
ATOM 708 N N . GLN A 1 86 ? 4.219 9.216 -13.300 1.00 89.88 86 GLN A N 1
ATOM 709 C CA . GLN A 1 86 ? 4.060 10.271 -14.294 1.00 89.88 86 GLN A CA 1
ATOM 710 C C . GLN A 1 86 ? 5.136 10.149 -15.388 1.00 89.88 86 GLN A C 1
ATOM 712 O O . GLN A 1 86 ? 6.216 9.615 -15.148 1.00 89.88 86 GLN A O 1
ATOM 717 N N . GLY A 1 87 ? 4.829 10.620 -16.599 1.00 83.44 87 GLY A N 1
ATOM 718 C CA . GLY A 1 87 ? 5.753 10.623 -17.739 1.00 83.44 87 GLY A CA 1
ATOM 719 C C . GLY A 1 87 ? 5.656 9.369 -18.605 1.00 83.44 87 GLY A C 1
ATOM 720 O O . GLY A 1 87 ? 5.633 9.483 -19.821 1.00 83.44 87 GLY A O 1
ATOM 721 N N . ILE A 1 88 ? 5.429 8.190 -18.008 1.00 84.12 88 ILE A N 1
ATOM 722 C CA . ILE A 1 88 ? 5.437 6.904 -18.736 1.00 84.12 88 ILE A CA 1
ATOM 723 C C . ILE A 1 88 ? 4.483 6.883 -19.940 1.00 84.12 88 ILE A C 1
ATOM 725 O O . ILE A 1 88 ? 4.838 6.385 -21.001 1.00 84.12 88 ILE A O 1
ATOM 729 N N . LEU A 1 89 ? 3.248 7.377 -19.796 1.00 80.00 89 LEU A N 1
ATOM 730 C CA . LEU A 1 89 ? 2.251 7.288 -20.876 1.00 80.00 89 LEU A CA 1
ATOM 731 C C . LEU A 1 89 ? 2.499 8.261 -22.034 1.00 80.00 89 LEU A C 1
ATOM 733 O O . LEU A 1 89 ? 2.022 8.000 -23.142 1.00 80.00 89 LEU A O 1
ATOM 737 N N . ASP A 1 90 ? 3.196 9.365 -21.773 1.00 77.75 90 ASP A N 1
ATOM 738 C CA . ASP A 1 90 ? 3.397 10.447 -22.742 1.00 77.75 90 ASP A CA 1
ATOM 739 C C . ASP A 1 90 ? 4.502 10.110 -23.764 1.00 77.75 90 ASP A C 1
ATOM 741 O O . ASP A 1 90 ? 4.601 10.744 -24.819 1.00 77.75 90 ASP A O 1
ATOM 745 N N . GLY A 1 91 ? 5.268 9.061 -23.468 1.00 81.00 91 GLY A N 1
ATOM 746 C CA . GLY A 1 91 ? 6.390 8.523 -24.224 1.00 81.00 91 GLY A CA 1
ATOM 747 C C . GLY A 1 91 ? 7.382 7.937 -23.224 1.00 81.00 91 GLY A C 1
ATOM 748 O O . GLY A 1 91 ? 7.560 8.500 -22.151 1.00 81.00 91 GLY A O 1
ATOM 749 N N . PHE A 1 92 ? 7.962 6.779 -23.531 1.00 86.75 92 PHE A N 1
ATOM 750 C CA . PHE A 1 92 ? 9.039 6.210 -22.724 1.00 86.75 92 PHE A CA 1
ATOM 751 C C . PHE A 1 92 ? 10.200 5.839 -23.642 1.00 86.75 92 PHE A C 1
ATOM 753 O O . PHE A 1 92 ? 10.297 4.722 -24.163 1.00 86.75 92 PHE A O 1
ATOM 760 N N . GLU A 1 93 ? 11.000 6.857 -23.934 1.00 88.88 93 GLU A N 1
ATOM 761 C CA . GLU A 1 93 ? 12.105 6.838 -24.882 1.00 88.88 93 GLU A CA 1
ATOM 762 C C . GLU A 1 93 ? 13.282 5.991 -24.359 1.00 88.88 93 GLU A C 1
ATOM 764 O O . GLU A 1 93 ? 13.419 5.782 -23.152 1.00 88.88 93 GLU A O 1
ATOM 769 N N . PRO A 1 94 ? 14.178 5.493 -25.236 1.00 87.38 94 PRO A N 1
ATOM 770 C CA . PRO A 1 94 ? 15.292 4.645 -24.811 1.00 87.38 94 PRO A CA 1
ATOM 771 C C . PRO A 1 94 ? 16.174 5.256 -23.711 1.00 87.38 94 PRO A C 1
ATOM 773 O O . PRO A 1 94 ? 16.526 4.549 -22.771 1.00 87.38 94 PRO A O 1
ATOM 776 N N . HIS A 1 95 ? 16.500 6.550 -23.801 1.00 89.12 95 HIS A N 1
ATOM 777 C CA . HIS A 1 95 ? 17.298 7.236 -22.779 1.00 89.12 95 HIS A CA 1
ATOM 778 C C . HIS A 1 95 ? 16.524 7.420 -21.462 1.00 89.12 95 HIS A C 1
ATOM 780 O O . HIS A 1 95 ? 17.097 7.242 -20.393 1.00 89.12 95 HIS A O 1
ATOM 786 N N . GLU A 1 96 ? 15.214 7.679 -21.521 1.00 91.00 96 GLU A N 1
ATOM 787 C CA . GLU A 1 96 ? 14.352 7.770 -20.333 1.00 91.00 96 GLU A CA 1
ATOM 788 C C . GLU A 1 96 ? 14.242 6.418 -19.615 1.00 91.00 96 GLU A C 1
ATOM 790 O O . GLU A 1 96 ? 14.161 6.377 -18.390 1.00 91.00 96 GLU A O 1
ATOM 795 N N . ILE A 1 97 ? 14.269 5.297 -20.353 1.00 92.25 97 ILE A N 1
ATOM 796 C CA . ILE A 1 97 ? 14.325 3.951 -19.761 1.00 92.25 97 ILE A CA 1
ATOM 797 C C . ILE A 1 97 ? 15.634 3.759 -18.988 1.00 92.25 97 ILE A C 1
ATOM 799 O O . ILE A 1 97 ? 15.614 3.187 -17.898 1.00 92.25 97 ILE A O 1
ATOM 803 N N . GLU A 1 98 ? 16.764 4.206 -19.536 1.00 91.31 98 GLU A N 1
ATOM 804 C CA . GLU A 1 98 ? 18.064 4.132 -18.859 1.00 91.31 98 GLU A CA 1
ATOM 805 C C . GLU A 1 98 ? 18.081 5.003 -17.591 1.00 91.31 98 GLU A C 1
ATOM 807 O O . GLU A 1 98 ? 18.414 4.499 -16.519 1.00 91.31 98 GLU A O 1
ATOM 812 N N . GLU A 1 99 ? 17.614 6.252 -17.675 1.00 93.88 99 GLU A N 1
ATOM 813 C CA . GLU A 1 99 ? 17.477 7.153 -16.519 1.00 93.88 99 GLU A CA 1
ATOM 814 C C . GLU A 1 99 ? 16.541 6.578 -15.447 1.00 93.88 99 GLU A C 1
ATOM 816 O O . GLU A 1 99 ? 16.876 6.548 -14.262 1.00 93.88 99 GLU A O 1
ATOM 821 N N . PHE A 1 100 ? 15.389 6.040 -15.858 1.00 95.12 100 PHE A N 1
ATOM 822 C CA . PHE A 1 100 ? 14.467 5.336 -14.970 1.00 95.12 100 PHE A CA 1
ATOM 823 C C . PHE A 1 100 ? 15.154 4.169 -14.256 1.00 95.12 100 PHE A C 1
ATOM 825 O O . PHE A 1 100 ? 14.943 3.973 -13.060 1.00 95.12 100 PHE A O 1
ATOM 832 N N . LEU A 1 101 ? 15.953 3.371 -14.968 1.00 94.94 101 LEU A N 1
ATOM 833 C CA . LEU A 1 101 ? 16.636 2.215 -14.394 1.00 94.94 101 LEU A CA 1
ATOM 834 C C . LEU A 1 101 ? 17.685 2.626 -13.364 1.00 94.94 101 LEU A C 1
ATOM 836 O O . LEU A 1 101 ? 17.741 2.022 -12.289 1.00 94.94 101 LEU A O 1
ATOM 840 N N . ASP A 1 102 ? 18.478 3.650 -13.660 1.00 94.81 102 ASP A N 1
ATOM 841 C CA . ASP A 1 102 ? 19.449 4.207 -12.718 1.00 94.81 102 ASP A CA 1
ATOM 842 C C . ASP A 1 102 ? 18.740 4.750 -11.471 1.00 94.81 102 ASP A C 1
ATOM 844 O O . ASP A 1 102 ? 19.090 4.395 -10.336 1.00 94.81 102 ASP A O 1
ATOM 848 N N . SER A 1 103 ? 17.662 5.509 -11.682 1.00 94.56 103 SER A N 1
ATOM 849 C CA . SER A 1 103 ? 16.862 6.081 -10.606 1.00 94.56 103 SER A CA 1
ATOM 850 C C . SER A 1 103 ? 16.206 5.012 -9.735 1.00 94.56 103 SER A C 1
ATOM 852 O O . SER A 1 103 ? 16.303 5.042 -8.505 1.00 94.56 103 SER A O 1
ATOM 854 N N . LEU A 1 104 ? 15.604 3.997 -10.356 1.00 95.06 104 LEU A N 1
ATOM 855 C CA . LEU A 1 104 ? 15.006 2.852 -9.679 1.00 95.06 104 LEU A CA 1
ATOM 856 C C . LEU A 1 104 ? 16.044 2.102 -8.841 1.00 95.06 104 LEU A C 1
ATOM 858 O O . LEU A 1 104 ? 15.786 1.797 -7.674 1.00 95.06 104 LEU A O 1
ATOM 862 N N . ASN A 1 105 ? 17.214 1.813 -9.412 1.00 94.00 105 ASN A N 1
ATOM 863 C CA . ASN A 1 105 ? 18.269 1.063 -8.736 1.00 94.00 105 ASN A CA 1
ATOM 864 C C . ASN A 1 105 ? 18.784 1.777 -7.480 1.00 94.00 105 ASN A C 1
ATOM 866 O O . ASN A 1 105 ? 19.101 1.108 -6.496 1.00 94.00 105 ASN A O 1
ATOM 870 N N . SER A 1 106 ? 18.780 3.113 -7.458 1.00 94.50 106 SER A N 1
ATOM 871 C CA . SER A 1 106 ? 19.202 3.899 -6.290 1.00 94.50 106 SER A CA 1
ATOM 872 C C . SER A 1 106 ? 18.301 3.723 -5.051 1.00 94.50 106 SER A C 1
ATOM 874 O O . SER A 1 106 ? 18.763 3.831 -3.910 1.00 94.50 106 SER A O 1
ATOM 876 N N . VAL A 1 107 ? 17.012 3.424 -5.250 1.00 94.94 107 VAL A N 1
ATOM 877 C CA . VAL A 1 107 ? 16.028 3.242 -4.165 1.00 94.94 107 VAL A CA 1
ATOM 878 C C . VAL A 1 107 ? 15.537 1.810 -4.024 1.00 94.94 107 VAL A C 1
ATOM 880 O O . VAL A 1 107 ? 14.838 1.489 -3.061 1.00 94.94 107 VAL A O 1
ATOM 883 N N . ARG A 1 108 ? 15.947 0.926 -4.932 1.00 95.12 108 ARG A N 1
ATOM 884 C CA . ARG A 1 108 ? 15.471 -0.449 -5.038 1.00 95.12 108 ARG A CA 1
ATOM 885 C C . ARG A 1 108 ? 15.551 -1.226 -3.728 1.00 95.12 108 ARG A C 1
ATOM 887 O O . ARG A 1 108 ? 14.555 -1.811 -3.311 1.00 95.12 108 ARG A O 1
ATOM 894 N N . GLU A 1 109 ? 16.696 -1.210 -3.045 1.00 95.75 109 GLU A N 1
ATOM 895 C CA . GLU A 1 109 ? 16.868 -1.933 -1.774 1.00 95.75 109 GLU A CA 1
ATOM 896 C C . GLU A 1 109 ? 15.874 -1.475 -0.696 1.00 95.75 109 GLU A C 1
ATOM 898 O O . GLU A 1 109 ? 15.418 -2.272 0.129 1.00 95.75 109 GLU A O 1
ATOM 903 N N . ARG A 1 110 ? 15.470 -0.199 -0.726 1.00 96.06 110 ARG A N 1
ATOM 904 C CA . ARG A 1 110 ? 14.547 0.382 0.255 1.00 96.06 110 ARG A CA 1
ATOM 905 C C . ARG A 1 110 ? 13.147 -0.212 0.132 1.00 96.06 110 ARG A C 1
ATOM 907 O O . ARG A 1 110 ? 12.488 -0.369 1.156 1.00 96.06 110 ARG A O 1
ATOM 914 N N . PHE A 1 111 ? 12.717 -0.605 -1.070 1.00 96.00 111 PHE A N 1
ATOM 915 C CA . PHE A 1 111 ? 11.432 -1.285 -1.266 1.00 96.00 111 PHE A CA 1
ATOM 916 C C . PHE A 1 111 ? 11.371 -2.661 -0.591 1.00 96.00 111 PHE A C 1
ATOM 918 O O . PHE A 1 111 ? 10.286 -3.110 -0.223 1.00 96.00 111 PHE A O 1
ATOM 925 N N . PHE A 1 112 ? 12.515 -3.320 -0.386 1.00 94.38 112 PHE A N 1
ATOM 926 C CA . PHE A 1 112 ? 12.584 -4.608 0.313 1.00 94.38 112 PHE A CA 1
ATOM 927 C C . PHE A 1 112 ? 12.789 -4.440 1.815 1.00 94.38 112 PHE A C 1
ATOM 929 O O . PHE A 1 112 ? 12.155 -5.133 2.606 1.00 94.38 112 PHE A O 1
ATOM 936 N N . MET A 1 113 ? 13.671 -3.520 2.207 1.00 95.31 113 MET A N 1
ATOM 937 C CA . MET A 1 113 ? 14.118 -3.397 3.596 1.00 95.31 113 MET A CA 1
ATOM 938 C C . MET A 1 113 ? 13.229 -2.483 4.444 1.00 95.31 113 MET A C 1
ATOM 940 O O . MET A 1 113 ? 13.262 -2.562 5.670 1.00 95.31 113 MET A O 1
ATOM 944 N N . ASN A 1 114 ? 12.438 -1.604 3.822 1.00 96.69 114 ASN A N 1
ATOM 945 C CA . ASN A 1 114 ? 11.615 -0.626 4.524 1.00 96.69 114 ASN A CA 1
ATOM 946 C C . ASN A 1 114 ? 10.146 -0.726 4.093 1.00 96.69 114 ASN A C 1
ATOM 948 O O . ASN A 1 114 ? 9.703 -0.071 3.150 1.00 96.69 114 ASN A O 1
ATOM 952 N N . GLN A 1 115 ? 9.382 -1.536 4.830 1.00 96.31 115 GLN A N 1
ATOM 953 C CA . GLN A 1 115 ? 7.953 -1.735 4.583 1.00 96.31 115 GLN A CA 1
ATOM 954 C C . GLN A 1 115 ? 7.151 -0.426 4.655 1.00 96.31 115 GLN A C 1
ATOM 956 O O . GLN A 1 115 ? 6.291 -0.202 3.809 1.00 96.31 115 GLN A O 1
ATOM 961 N N . THR A 1 116 ? 7.461 0.465 5.603 1.00 97.19 116 THR A N 1
ATOM 962 C CA . THR A 1 116 ? 6.780 1.763 5.740 1.00 97.19 116 THR A CA 1
ATOM 963 C C . THR A 1 116 ? 6.950 2.611 4.481 1.00 97.19 116 THR A C 1
ATOM 965 O O . THR A 1 116 ? 5.985 3.171 3.969 1.00 97.19 116 THR A O 1
ATOM 968 N N . PHE A 1 117 ? 8.176 2.676 3.953 1.00 97.81 117 PHE A N 1
ATOM 969 C CA . PHE A 1 117 ? 8.471 3.392 2.714 1.00 97.81 117 PHE A CA 1
ATOM 970 C C . PHE A 1 117 ? 7.795 2.745 1.507 1.00 97.81 117 PHE A C 1
ATOM 972 O O . PHE A 1 117 ? 7.229 3.456 0.686 1.00 97.81 117 PHE A O 1
ATOM 979 N N . ARG A 1 118 ? 7.817 1.410 1.407 1.00 97.50 118 ARG A N 1
ATOM 980 C CA . ARG A 1 118 ? 7.144 0.668 0.333 1.00 97.50 118 ARG A CA 1
ATOM 981 C C . ARG A 1 118 ? 5.652 1.002 0.276 1.00 97.50 118 ARG A C 1
ATOM 983 O O . ARG A 1 118 ? 5.159 1.373 -0.782 1.00 97.50 118 ARG A O 1
ATOM 990 N N . GLU A 1 119 ? 4.952 0.917 1.406 1.00 97.88 119 GLU A N 1
ATOM 991 C CA . GLU A 1 119 ? 3.519 1.228 1.489 1.00 97.88 119 GLU A CA 1
ATOM 992 C C . GLU A 1 119 ? 3.236 2.700 1.160 1.00 97.88 119 GLU A C 1
ATOM 994 O O . GLU A 1 119 ? 2.355 2.993 0.352 1.00 97.88 119 GLU A O 1
ATOM 999 N N . TRP A 1 120 ? 4.036 3.625 1.706 1.00 97.88 120 TRP A N 1
ATOM 1000 C CA . TRP A 1 120 ? 3.933 5.046 1.369 1.00 97.88 120 TRP A CA 1
ATOM 1001 C C . TRP A 1 120 ? 4.144 5.291 -0.131 1.00 97.88 120 TRP A C 1
ATOM 1003 O O . TRP A 1 120 ? 3.386 6.036 -0.752 1.00 97.88 120 TRP A O 1
ATOM 1013 N N . PHE A 1 121 ? 5.147 4.650 -0.737 1.00 97.50 121 PHE A N 1
ATOM 1014 C CA . PHE A 1 121 ? 5.457 4.812 -2.153 1.00 97.50 121 PHE A CA 1
ATOM 1015 C C . PHE A 1 121 ? 4.313 4.313 -3.029 1.00 97.50 121 PHE A C 1
ATOM 1017 O O . PHE A 1 121 ? 3.935 5.004 -3.969 1.00 97.50 121 PHE A O 1
ATOM 1024 N N . VAL A 1 122 ? 3.712 3.162 -2.709 1.00 96.81 122 VAL A N 1
ATOM 1025 C CA . VAL A 1 122 ? 2.569 2.628 -3.466 1.00 96.81 122 VAL A CA 1
ATOM 1026 C C . VAL A 1 122 ? 1.435 3.655 -3.546 1.00 96.81 122 VAL A C 1
ATOM 1028 O O . VAL A 1 122 ? 0.908 3.899 -4.631 1.00 96.81 122 VAL A O 1
ATOM 1031 N N . GLU A 1 123 ? 1.116 4.325 -2.437 1.00 95.44 123 GLU A N 1
ATOM 1032 C CA . GLU A 1 123 ? 0.034 5.319 -2.376 1.00 95.44 123 GLU A CA 1
ATOM 1033 C C . GLU A 1 123 ? 0.372 6.652 -3.056 1.00 95.44 123 GLU A C 1
ATOM 1035 O O . GLU A 1 123 ? -0.530 7.368 -3.500 1.00 95.44 123 GLU A O 1
ATOM 1040 N N . ASN A 1 124 ? 1.661 6.978 -3.175 1.00 95.75 124 ASN A N 1
ATOM 1041 C CA . ASN A 1 124 ? 2.134 8.269 -3.678 1.00 95.75 124 ASN A CA 1
ATOM 1042 C C . ASN A 1 124 ? 2.796 8.203 -5.063 1.00 95.75 124 ASN A C 1
ATOM 1044 O O . ASN A 1 124 ? 3.078 9.247 -5.648 1.00 95.75 124 ASN A O 1
ATOM 1048 N N . SER A 1 125 ? 3.004 7.005 -5.607 1.00 94.00 125 SER A N 1
ATOM 1049 C CA . SER A 1 125 ? 3.745 6.716 -6.845 1.00 94.00 125 SER A CA 1
ATOM 1050 C C . SER A 1 125 ? 3.351 7.582 -8.042 1.00 94.00 125 SER A C 1
ATOM 1052 O O . SER A 1 125 ? 4.212 8.098 -8.747 1.00 94.00 125 SER A O 1
ATOM 1054 N N . ARG A 1 126 ? 2.051 7.845 -8.209 1.00 91.50 126 ARG A N 1
ATOM 1055 C CA . ARG A 1 126 ? 1.496 8.711 -9.267 1.00 91.50 126 ARG A CA 1
ATOM 1056 C C . ARG A 1 126 ? 2.021 10.155 -9.273 1.00 91.50 126 ARG A C 1
ATOM 1058 O O . ARG A 1 126 ? 1.762 10.883 -10.222 1.00 91.50 126 ARG A O 1
ATOM 1065 N N . HIS A 1 127 ? 2.644 10.601 -8.183 1.00 92.62 127 HIS A N 1
ATOM 1066 C CA . HIS A 1 127 ? 3.190 11.951 -8.031 1.00 92.62 127 HIS A CA 1
ATOM 1067 C C . HIS A 1 127 ? 4.684 12.033 -8.357 1.00 92.62 127 HIS A C 1
ATOM 1069 O O . HIS A 1 127 ? 5.257 13.116 -8.241 1.00 92.62 127 HIS A O 1
ATOM 1075 N N . PHE A 1 128 ? 5.309 10.911 -8.713 1.00 93.56 128 PHE A N 1
ATOM 1076 C CA . PHE A 1 128 ? 6.705 10.861 -9.117 1.00 93.56 128 PHE A CA 1
ATOM 1077 C C . PHE A 1 128 ? 6.802 10.687 -10.621 1.00 93.56 128 PHE A C 1
ATOM 1079 O O . PHE A 1 128 ? 6.055 9.911 -11.220 1.00 93.56 128 PHE A O 1
ATOM 1086 N N . ASP A 1 129 ? 7.736 11.423 -11.208 1.00 92.06 129 ASP A N 1
ATOM 1087 C CA . ASP A 1 129 ? 8.193 11.173 -12.563 1.00 92.06 129 ASP A CA 1
ATOM 1088 C C . ASP A 1 129 ? 8.977 9.857 -12.588 1.00 92.06 129 ASP A C 1
ATOM 1090 O O . ASP A 1 129 ? 9.789 9.610 -11.690 1.00 92.06 129 ASP A O 1
ATOM 1094 N N . ALA A 1 130 ? 8.732 9.015 -13.592 1.00 87.19 130 ALA A N 1
ATOM 1095 C CA . ALA A 1 130 ? 9.435 7.749 -13.752 1.00 87.19 130 ALA A CA 1
ATOM 1096 C C . ALA A 1 130 ? 10.964 7.926 -13.795 1.00 87.19 130 ALA A C 1
ATOM 1098 O O . ALA A 1 130 ? 11.687 7.163 -13.160 1.00 87.19 130 ALA A O 1
ATOM 1099 N N . THR A 1 131 ? 11.459 8.970 -14.456 1.00 89.06 131 THR A N 1
ATOM 1100 C CA . THR A 1 131 ? 12.902 9.256 -14.568 1.00 89.06 131 THR A CA 1
ATOM 1101 C C . THR A 1 131 ? 13.544 9.729 -13.261 1.00 89.06 131 THR A C 1
ATOM 1103 O O . THR A 1 131 ? 14.762 9.753 -13.151 1.00 89.06 131 THR A O 1
ATOM 1106 N N . ASN A 1 132 ? 12.746 10.088 -12.249 1.00 92.31 132 ASN A N 1
ATOM 1107 C CA . ASN A 1 132 ? 13.225 10.680 -10.995 1.00 92.31 132 ASN A CA 1
ATOM 1108 C C . ASN A 1 132 ? 12.622 10.001 -9.752 1.00 92.31 132 ASN A C 1
ATOM 1110 O O . ASN A 1 132 ? 12.364 10.646 -8.726 1.00 92.31 132 ASN A O 1
ATOM 1114 N N . ILE A 1 133 ? 12.384 8.689 -9.821 1.00 93.56 133 ILE A N 1
ATOM 1115 C CA . ILE A 1 133 ? 11.821 7.894 -8.717 1.00 93.56 133 ILE A CA 1
ATOM 1116 C C . ILE A 1 133 ? 12.703 7.944 -7.466 1.00 93.56 133 ILE A C 1
ATOM 1118 O O . ILE A 1 133 ? 12.182 7.873 -6.351 1.00 93.56 133 ILE A O 1
ATOM 1122 N N . GLU A 1 134 ? 14.012 8.122 -7.609 1.00 94.31 134 GLU A N 1
ATOM 1123 C CA . GLU A 1 134 ? 14.956 8.263 -6.497 1.00 94.31 134 GLU A CA 1
ATOM 1124 C C . GLU A 1 134 ? 14.559 9.347 -5.485 1.00 94.31 134 GLU A C 1
ATOM 1126 O O . GLU A 1 134 ? 14.701 9.167 -4.272 1.00 94.31 134 GLU A O 1
ATOM 1131 N N . THR A 1 135 ? 13.950 10.434 -5.971 1.00 96.00 135 THR A N 1
ATOM 1132 C CA . THR A 1 135 ? 13.490 11.564 -5.150 1.00 96.00 135 THR A CA 1
ATOM 1133 C C . THR A 1 135 ? 12.382 11.176 -4.168 1.00 96.00 135 THR A C 1
ATOM 1135 O O . THR A 1 135 ? 12.154 11.866 -3.168 1.00 96.00 135 THR A O 1
ATOM 1138 N N . SER A 1 136 ? 11.705 10.047 -4.409 1.00 96.62 136 SER A N 1
ATOM 1139 C CA . SER A 1 136 ? 10.660 9.525 -3.530 1.00 96.62 136 SER A CA 1
ATOM 1140 C C . SER A 1 136 ? 11.175 9.227 -2.127 1.00 96.62 136 SER A C 1
ATOM 1142 O O . SER A 1 136 ? 10.464 9.477 -1.154 1.00 96.62 136 SER A O 1
ATOM 1144 N N . TRP A 1 137 ? 12.424 8.774 -1.991 1.00 97.12 137 TRP A N 1
ATOM 1145 C CA . TRP A 1 137 ? 13.001 8.515 -0.678 1.00 97.12 137 TRP A CA 1
ATOM 1146 C C . TRP A 1 137 ? 13.182 9.802 0.131 1.00 97.12 137 TRP A C 1
ATOM 1148 O O . TRP A 1 137 ? 12.770 9.875 1.291 1.00 97.12 137 TRP A O 1
ATOM 1158 N N . ASP A 1 138 ? 13.769 10.830 -0.475 1.00 96.56 138 ASP A N 1
ATOM 1159 C CA . ASP A 1 138 ? 14.013 12.093 0.219 1.00 96.56 138 ASP A CA 1
ATOM 1160 C C . ASP A 1 138 ? 12.699 12.772 0.596 1.00 96.56 138 ASP A C 1
ATOM 1162 O O . ASP A 1 138 ? 12.556 13.279 1.713 1.00 96.56 138 ASP A O 1
ATOM 1166 N N . LYS A 1 139 ? 11.698 12.707 -0.288 1.00 97.19 139 LYS A N 1
ATOM 1167 C CA . LYS A 1 139 ? 10.354 13.206 0.002 1.00 97.19 139 LYS A CA 1
ATOM 1168 C C . LYS A 1 139 ? 9.695 12.441 1.152 1.00 97.19 139 LYS A C 1
ATOM 1170 O O . LYS A 1 139 ? 9.175 13.082 2.064 1.00 97.19 139 LYS A O 1
ATOM 1175 N N . PHE A 1 140 ? 9.797 11.111 1.179 1.00 97.69 140 PHE A N 1
ATOM 1176 C CA . PHE A 1 140 ? 9.321 10.297 2.302 1.00 97.69 140 PHE A CA 1
ATOM 1177 C C . PHE A 1 140 ? 9.968 10.722 3.623 1.00 97.69 140 PHE A C 1
ATOM 1179 O O . PHE A 1 140 ? 9.275 10.947 4.614 1.00 97.69 140 PHE A O 1
ATOM 1186 N N . VAL A 1 141 ? 11.295 10.881 3.649 1.00 97.19 141 VAL A N 1
ATOM 1187 C CA . VAL A 1 141 ? 12.019 11.301 4.859 1.00 97.19 141 VAL A CA 1
ATOM 1188 C C . VAL A 1 141 ? 11.568 12.687 5.321 1.00 97.19 141 VAL A C 1
ATOM 1190 O O . VAL A 1 141 ? 11.352 12.890 6.518 1.00 97.19 141 VAL A O 1
ATOM 1193 N N . GLN A 1 142 ? 11.401 13.632 4.395 1.00 97.56 142 GLN A N 1
ATOM 1194 C CA . GLN A 1 142 ? 10.951 14.986 4.710 1.00 97.56 142 GLN A CA 1
ATOM 1195 C C . GLN A 1 142 ? 9.518 15.018 5.253 1.00 97.56 142 GLN A C 1
ATOM 1197 O O . GLN A 1 142 ? 9.280 15.660 6.279 1.00 97.56 142 GLN A O 1
ATOM 1202 N N . GLU A 1 143 ? 8.581 14.325 4.599 1.00 97.06 143 GLU A N 1
ATOM 1203 C CA . GLU A 1 143 ? 7.190 14.215 5.055 1.00 97.06 143 GLU A CA 1
ATOM 1204 C C . GLU A 1 143 ? 7.137 13.570 6.436 1.00 97.06 143 GLU A C 1
ATOM 1206 O O . GLU A 1 143 ? 6.564 14.141 7.362 1.00 97.06 143 GLU A O 1
ATOM 1211 N N . ARG A 1 144 ? 7.854 12.458 6.622 1.00 95.69 144 ARG A N 1
ATOM 1212 C CA . ARG A 1 144 ? 7.926 11.756 7.903 1.00 95.69 144 ARG A CA 1
ATOM 1213 C C . ARG A 1 144 ? 8.426 12.650 9.031 1.00 95.69 144 ARG A C 1
ATOM 1215 O O . ARG A 1 144 ? 7.949 12.548 10.158 1.00 95.69 144 ARG A O 1
ATOM 1222 N N . GLN A 1 145 ? 9.410 13.509 8.769 1.00 95.31 145 GLN A N 1
ATOM 1223 C CA . GLN A 1 145 ? 9.969 14.403 9.783 1.00 95.31 145 GLN A CA 1
ATOM 1224 C C . GLN A 1 145 ? 9.003 15.517 10.195 1.00 95.31 145 GLN A C 1
ATOM 1226 O O . GLN A 1 145 ? 8.963 15.847 11.385 1.00 95.31 145 GLN A O 1
ATOM 1231 N N . LYS A 1 146 ? 8.259 16.067 9.230 1.00 95.69 146 LYS A N 1
ATOM 1232 C CA . LYS A 1 146 ? 7.366 17.227 9.387 1.00 95.69 146 LYS A CA 1
ATOM 1233 C C . LYS A 1 146 ? 5.908 16.851 9.655 1.00 95.69 146 LYS A C 1
ATOM 1235 O O . LYS A 1 146 ? 5.061 17.737 9.699 1.00 95.69 146 LYS A O 1
ATOM 1240 N N . ASP A 1 147 ? 5.626 15.565 9.804 1.00 96.31 147 ASP A N 1
ATOM 1241 C CA . ASP A 1 147 ? 4.272 15.053 9.916 1.00 96.31 147 ASP A CA 1
ATOM 1242 C C . ASP A 1 147 ? 3.536 15.556 11.163 1.00 96.31 147 ASP A C 1
ATOM 1244 O O . ASP A 1 147 ? 3.994 15.400 12.298 1.00 96.31 147 ASP A O 1
ATOM 1248 N N . THR A 1 148 ? 2.371 16.144 10.921 1.00 96.31 148 THR A N 1
ATOM 1249 C CA . THR A 1 148 ? 1.420 16.635 11.925 1.00 96.31 148 THR A CA 1
ATOM 1250 C C . THR A 1 148 ? 0.032 16.024 11.734 1.00 96.31 148 THR A C 1
ATOM 1252 O O . THR A 1 148 ? -0.921 16.433 12.403 1.00 96.31 148 THR A O 1
ATOM 1255 N N . THR A 1 149 ? -0.108 15.079 10.800 1.00 96.19 149 THR A N 1
ATOM 1256 C CA . THR A 1 149 ? -1.396 14.495 10.439 1.00 96.19 149 THR A CA 1
ATOM 1257 C C . THR A 1 149 ? -1.713 13.351 11.397 1.00 96.19 149 THR A C 1
ATOM 1259 O O . THR A 1 149 ? -0.894 12.463 11.581 1.00 96.19 149 THR A O 1
ATOM 1262 N N . PRO A 1 150 ? -2.888 13.344 12.044 1.00 95.44 150 PRO A N 1
ATOM 1263 C CA . PRO A 1 150 ? -3.294 12.211 12.862 1.00 95.44 150 PRO A CA 1
ATOM 1264 C C . PRO A 1 150 ? -3.619 10.954 12.042 1.00 95.44 150 PRO A C 1
ATOM 1266 O O . PRO A 1 150 ? -4.183 11.078 10.947 1.00 95.44 150 PRO A O 1
ATOM 1269 N N . PRO A 1 151 ? -3.427 9.752 12.618 1.00 96.31 151 PRO A N 1
ATOM 1270 C CA . PRO A 1 151 ? -3.832 8.517 11.968 1.00 96.31 151 PRO A CA 1
ATOM 1271 C C . PRO A 1 151 ? -5.356 8.442 11.822 1.00 96.31 151 PRO A C 1
ATOM 1273 O O . PRO A 1 151 ? -6.120 8.911 12.669 1.00 96.31 151 PRO A O 1
ATOM 1276 N N . LYS A 1 152 ? -5.818 7.784 10.762 1.00 95.19 152 LYS A N 1
ATOM 1277 C CA . LYS A 1 152 ? -7.227 7.436 10.556 1.00 95.19 152 LYS A CA 1
ATOM 1278 C C . LYS A 1 152 ? -7.549 6.129 11.265 1.00 95.19 152 LYS A C 1
ATOM 1280 O O . LYS A 1 152 ? -6.754 5.191 11.243 1.00 95.19 152 LYS A O 1
ATOM 1285 N N . ILE A 1 153 ? -8.735 6.059 11.864 1.00 91.38 153 ILE A N 1
ATOM 1286 C CA . ILE A 1 153 ? -9.187 4.896 12.631 1.00 91.38 153 ILE A CA 1
ATOM 1287 C C . ILE A 1 153 ? -10.600 4.539 12.198 1.00 91.38 153 ILE A C 1
ATOM 1289 O O . ILE A 1 153 ? -11.464 5.410 12.109 1.00 91.38 153 ILE A O 1
ATOM 1293 N N . TRP A 1 154 ? -10.838 3.259 11.951 1.00 90.12 154 TRP A N 1
ATOM 1294 C CA . TRP A 1 154 ? -12.169 2.711 11.708 1.00 90.12 154 TRP A CA 1
ATOM 1295 C C . TRP A 1 154 ? -12.249 1.292 12.255 1.00 90.12 154 TRP A C 1
ATOM 1297 O O . TRP A 1 154 ? -11.230 0.669 12.544 1.00 90.12 154 TRP A O 1
ATOM 1307 N N . GLY A 1 155 ? -13.457 0.773 12.439 1.00 83.56 155 GLY A N 1
ATOM 1308 C CA . GLY A 1 155 ? -13.635 -0.506 13.106 1.00 83.56 155 GLY A CA 1
ATOM 1309 C C . GLY A 1 155 ? -15.088 -0.841 13.385 1.00 83.56 155 GLY A C 1
ATOM 1310 O O . GLY A 1 155 ? -15.995 -0.144 12.933 1.00 83.56 155 GLY A O 1
ATOM 1311 N N . VAL A 1 156 ? -15.285 -1.914 14.144 1.00 81.31 156 VAL A N 1
ATOM 1312 C CA . VAL A 1 156 ? -16.595 -2.412 14.564 1.00 81.31 156 VAL A CA 1
ATOM 1313 C C . VAL A 1 156 ? -16.531 -2.775 16.043 1.00 81.31 156 VAL A C 1
ATOM 1315 O O . VAL A 1 156 ? -15.565 -3.388 16.499 1.00 81.31 156 VAL A O 1
ATOM 1318 N N . VAL A 1 157 ? -17.574 -2.400 16.780 1.00 78.94 157 VAL A N 1
ATOM 1319 C CA . VAL A 1 157 ? -17.809 -2.835 18.159 1.00 78.94 157 VAL A CA 1
ATOM 1320 C C . VAL A 1 157 ? -18.949 -3.849 18.137 1.00 78.94 157 VAL A C 1
ATOM 1322 O O . VAL A 1 157 ? -20.021 -3.541 17.617 1.00 78.94 157 VAL A O 1
ATOM 1325 N N . THR A 1 158 ? -18.725 -5.050 18.663 1.00 76.38 158 THR A N 1
ATOM 1326 C CA . THR A 1 158 ? -19.724 -6.126 18.713 1.00 76.38 158 THR A CA 1
ATOM 1327 C C . THR A 1 158 ? -19.929 -6.637 20.132 1.00 76.38 158 THR A C 1
ATOM 1329 O O . THR A 1 158 ? -19.031 -6.601 20.971 1.00 76.38 158 THR A O 1
ATOM 1332 N N . SER A 1 159 ? -21.146 -7.115 20.390 1.00 72.00 159 SER A N 1
ATOM 1333 C CA . SER A 1 159 ? -21.507 -7.843 21.605 1.00 72.00 159 SER A CA 1
ATOM 1334 C C . SER A 1 159 ? -21.284 -9.329 21.341 1.00 72.00 159 SER A C 1
ATOM 1336 O O . SER A 1 159 ? -21.897 -9.881 20.428 1.00 72.00 159 SER A O 1
ATOM 1338 N N . GLU A 1 160 ? -20.419 -9.971 22.116 1.00 71.06 160 GLU A N 1
ATOM 1339 C CA . GLU A 1 160 ? -20.099 -11.396 22.028 1.00 71.06 160 GLU A CA 1
ATOM 1340 C C . GLU A 1 160 ? -20.339 -12.052 23.398 1.00 71.06 160 GLU A C 1
ATOM 1342 O O . GLU A 1 160 ? -19.420 -12.288 24.181 1.00 71.06 160 GLU A O 1
ATOM 1347 N N . GLY A 1 161 ? -21.611 -12.318 23.716 1.00 6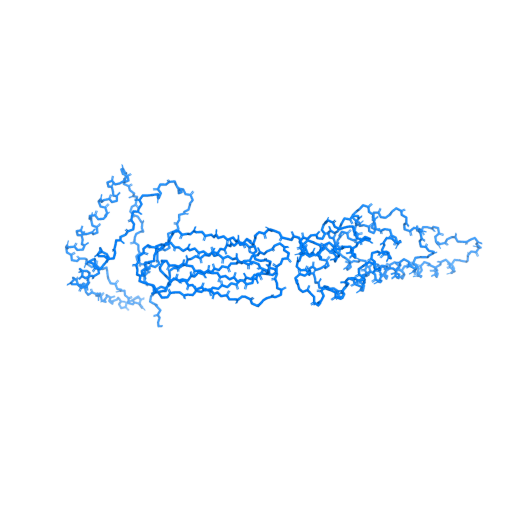9.38 161 GLY A N 1
ATOM 1348 C CA . GLY A 1 161 ? -22.013 -12.928 24.988 1.00 69.38 161 GLY A CA 1
ATOM 1349 C C . GLY A 1 161 ? -21.815 -11.985 26.177 1.00 69.38 161 GLY A C 1
ATOM 1350 O O . GLY A 1 161 ? -22.559 -11.019 26.323 1.00 69.38 161 GLY A O 1
ATOM 1351 N N . GLU A 1 162 ? -20.831 -12.285 27.027 1.00 75.50 162 GLU A N 1
ATOM 1352 C CA . GLU A 1 162 ? -20.429 -11.464 28.189 1.00 75.50 162 GLU A CA 1
ATOM 1353 C C . GLU A 1 162 ? -19.320 -10.449 27.847 1.00 75.50 162 GLU A C 1
ATOM 1355 O O . GLU A 1 162 ? -18.876 -9.685 28.706 1.00 75.50 162 GLU A O 1
ATOM 1360 N N . ASN A 1 163 ? -18.863 -10.439 26.589 1.00 83.12 163 ASN A N 1
ATOM 1361 C CA . ASN A 1 163 ? -17.775 -9.590 26.129 1.00 83.12 163 ASN A CA 1
ATOM 1362 C C . ASN A 1 163 ? -18.250 -8.539 25.122 1.00 83.12 163 ASN A C 1
ATOM 1364 O O . ASN A 1 163 ? -19.112 -8.784 24.278 1.00 83.12 163 ASN A O 1
ATOM 1368 N N . ILE A 1 164 ? -17.607 -7.376 25.149 1.00 83.31 164 ILE A N 1
ATOM 1369 C CA . ILE A 1 164 ? -17.607 -6.408 24.055 1.00 83.31 164 ILE A CA 1
ATOM 1370 C C . ILE A 1 164 ? -16.300 -6.581 23.293 1.00 83.31 164 ILE A C 1
ATOM 1372 O O . ILE A 1 164 ? -15.220 -6.411 23.862 1.00 83.31 164 ILE A O 1
ATOM 1376 N N . ARG A 1 165 ? -16.383 -6.870 21.997 1.00 85.75 165 ARG A N 1
ATOM 1377 C CA . ARG A 1 165 ? -15.222 -6.933 21.112 1.00 85.75 165 ARG A CA 1
ATOM 1378 C C . ARG A 1 165 ? -15.112 -5.654 20.300 1.00 85.75 165 ARG A C 1
ATOM 1380 O O . ARG A 1 165 ? -16.043 -5.257 19.610 1.00 85.75 165 ARG A O 1
ATOM 1387 N N . VAL A 1 166 ? -13.948 -5.022 20.349 1.00 88.19 166 VAL A N 1
ATOM 1388 C CA . VAL A 1 166 ? -13.612 -3.837 19.559 1.00 88.19 166 VAL A CA 1
ATOM 1389 C C . VAL A 1 166 ? -12.578 -4.245 18.524 1.00 88.19 166 VAL A C 1
ATOM 1391 O O . VAL A 1 166 ? -11.407 -4.415 18.854 1.00 88.19 166 VAL A O 1
ATOM 1394 N N . SER A 1 167 ? -13.013 -4.406 17.277 1.00 88.00 167 SER A N 1
ATOM 1395 C CA . SER A 1 167 ? -12.132 -4.619 16.126 1.00 88.00 167 SER A CA 1
ATOM 1396 C C . SER A 1 167 ? -11.819 -3.277 15.482 1.00 88.00 167 SER A C 1
ATOM 1398 O O . SER A 1 167 ? -12.726 -2.480 15.257 1.00 88.00 167 SER A O 1
ATOM 1400 N N . PHE A 1 168 ? -10.557 -3.013 15.167 1.00 89.44 168 PHE A N 1
ATOM 1401 C CA . PHE A 1 168 ? -10.122 -1.723 14.645 1.00 89.44 168 PHE A CA 1
ATOM 1402 C C . PHE A 1 168 ? -9.031 -1.870 13.588 1.00 89.44 168 PHE A C 1
ATOM 1404 O O . PHE A 1 168 ? -8.269 -2.834 13.548 1.00 89.44 168 PHE A O 1
ATOM 1411 N N . THR A 1 169 ? -8.957 -0.866 12.728 1.00 93.12 169 THR A N 1
ATOM 1412 C CA . THR A 1 169 ? -7.862 -0.611 11.805 1.00 93.12 169 THR A CA 1
ATOM 1413 C C . THR A 1 169 ? -7.384 0.811 12.030 1.00 93.12 169 THR A C 1
ATOM 1415 O O . THR A 1 169 ? -8.185 1.745 12.069 1.00 93.12 169 THR A O 1
ATOM 1418 N N . VAL A 1 170 ? -6.076 0.962 12.186 1.00 94.38 170 VAL A N 1
ATOM 1419 C CA . VAL A 1 170 ? -5.384 2.244 12.278 1.00 94.38 170 VAL A CA 1
ATOM 1420 C C . VAL A 1 170 ? -4.515 2.365 11.052 1.00 94.38 170 VAL A C 1
ATOM 1422 O O . VAL A 1 170 ? -3.718 1.469 10.785 1.00 94.38 170 VAL A O 1
ATOM 1425 N N . LYS A 1 171 ? -4.653 3.463 10.323 1.00 95.88 171 LYS A N 1
ATOM 1426 C CA . LYS A 1 171 ? -3.800 3.759 9.183 1.00 95.88 171 LYS A CA 1
ATOM 1427 C C . LYS A 1 171 ? -3.307 5.184 9.258 1.00 95.88 171 LYS A C 1
ATOM 1429 O O . LYS A 1 171 ? -4.107 6.109 9.381 1.00 95.88 171 LYS A O 1
ATOM 1434 N N . ASP A 1 172 ? -2.008 5.344 9.121 1.00 97.12 172 ASP A N 1
ATOM 1435 C CA . ASP A 1 172 ? -1.370 6.646 9.044 1.00 97.12 172 ASP A CA 1
ATOM 1436 C C . ASP A 1 172 ? -0.929 6.974 7.612 1.00 97.12 172 ASP A C 1
ATOM 1438 O O . ASP A 1 172 ? -0.891 6.099 6.744 1.00 97.12 172 ASP A O 1
ATOM 1442 N N . ASN A 1 173 ? -0.620 8.242 7.352 1.00 94.81 173 ASN A N 1
ATOM 1443 C CA . ASN A 1 173 ? -0.125 8.695 6.057 1.00 94.81 173 ASN A CA 1
ATOM 1444 C C . ASN A 1 173 ? 1.364 8.411 5.853 1.00 94.81 173 ASN A C 1
ATOM 1446 O O . ASN A 1 173 ? 1.753 8.176 4.713 1.00 94.81 173 ASN A O 1
ATOM 1450 N N . VAL A 1 174 ? 2.207 8.464 6.892 1.00 96.81 174 VAL A N 1
ATOM 1451 C CA . VAL A 1 174 ? 3.671 8.383 6.701 1.00 96.81 174 VAL A CA 1
ATOM 1452 C C . VAL A 1 174 ? 4.439 7.805 7.895 1.00 96.81 174 VAL A C 1
ATOM 1454 O O . VAL A 1 174 ? 5.561 7.314 7.727 1.00 96.81 174 VAL A O 1
ATOM 1457 N N . ASN A 1 175 ? 3.863 7.811 9.098 1.00 96.56 175 ASN A N 1
ATOM 1458 C CA . ASN A 1 175 ? 4.472 7.251 10.300 1.00 96.56 175 ASN A CA 1
ATOM 1459 C C . ASN A 1 175 ? 3.741 5.994 10.768 1.00 96.56 175 ASN A C 1
ATOM 1461 O O . ASN A 1 175 ? 2.527 5.908 10.749 1.00 96.56 175 ASN A O 1
ATOM 1465 N N . VAL A 1 176 ? 4.474 4.997 11.259 1.00 97.00 176 VAL A N 1
ATOM 1466 C CA . VAL A 1 176 ? 3.829 3.773 11.754 1.00 97.00 176 VAL A CA 1
ATOM 1467 C C . VAL A 1 176 ? 2.912 4.066 12.956 1.00 97.00 176 VAL A C 1
ATOM 1469 O O . VAL A 1 176 ? 3.293 4.860 13.829 1.00 97.00 176 VAL A O 1
ATOM 1472 N N . PRO A 1 177 ? 1.740 3.410 13.056 1.00 96.81 177 PRO A N 1
ATOM 1473 C CA . PRO A 1 177 ? 0.946 3.396 14.278 1.00 96.81 177 PRO A CA 1
ATOM 1474 C C . PRO A 1 177 ? 1.774 2.872 15.455 1.00 96.81 177 PRO A C 1
ATOM 1476 O O . PRO A 1 177 ? 2.481 1.871 15.332 1.00 96.81 177 PRO A O 1
ATOM 1479 N N . LYS A 1 178 ? 1.684 3.543 16.605 1.00 96.56 178 LYS A N 1
ATOM 1480 C CA . LYS A 1 178 ? 2.511 3.254 17.787 1.00 96.56 178 LYS A CA 1
ATOM 1481 C C . LYS A 1 178 ? 1.704 2.868 19.019 1.00 96.56 178 LYS A C 1
ATOM 1483 O O . LYS A 1 178 ? 2.202 2.118 19.855 1.00 96.56 178 LYS A O 1
ATOM 1488 N N . GLU A 1 179 ? 0.483 3.365 19.156 1.00 96.69 179 GLU A N 1
ATOM 1489 C CA . GLU A 1 179 ? -0.368 3.045 20.301 1.00 96.69 179 GLU A CA 1
ATOM 1490 C C . GLU A 1 179 ? -1.846 3.095 19.919 1.00 96.69 179 GLU A C 1
ATOM 1492 O O . GLU A 1 179 ? -2.269 3.949 19.136 1.00 96.69 179 GLU A O 1
ATOM 1497 N N . ILE A 1 180 ? -2.629 2.198 20.517 1.00 95.62 180 ILE A N 1
ATOM 1498 C CA . ILE A 1 180 ? -4.089 2.261 20.546 1.00 95.62 180 ILE A CA 1
ATOM 1499 C C . ILE A 1 180 ? -4.553 2.295 21.996 1.00 95.62 180 ILE A C 1
ATOM 1501 O O . ILE A 1 180 ? -4.169 1.452 22.801 1.00 95.62 180 ILE A O 1
ATOM 1505 N N . VAL A 1 181 ? -5.409 3.255 22.325 1.00 95.38 181 VAL A N 1
ATOM 1506 C CA . VAL A 1 181 ? -6.075 3.365 23.620 1.00 95.38 181 VAL A CA 1
ATOM 1507 C C . VAL A 1 181 ? -7.568 3.169 23.412 1.00 95.38 181 VAL A C 1
ATOM 1509 O O . VAL A 1 181 ? -8.195 3.914 22.665 1.00 95.38 181 VAL A O 1
ATOM 1512 N N . ILE A 1 182 ? -8.148 2.174 24.076 1.00 93.75 182 ILE A N 1
ATOM 1513 C CA . ILE A 1 182 ? -9.584 1.902 24.037 1.00 93.75 182 ILE A CA 1
ATOM 1514 C C . ILE A 1 182 ? -10.160 2.134 25.426 1.00 93.75 182 ILE A C 1
ATOM 1516 O O . ILE A 1 182 ? -9.696 1.566 26.417 1.00 93.75 182 ILE A O 1
ATOM 1520 N N . LYS A 1 183 ? -11.189 2.975 25.490 1.00 93.50 183 LYS A N 1
ATOM 1521 C CA . LYS A 1 183 ? -11.945 3.273 26.702 1.00 93.50 183 LYS A CA 1
ATOM 1522 C C . LYS A 1 183 ? -13.381 2.794 26.540 1.00 93.50 183 LYS A C 1
ATOM 1524 O O . LYS A 1 183 ? -14.049 3.205 25.597 1.00 93.50 183 LYS A O 1
ATOM 1529 N N . ILE A 1 184 ? -13.851 1.976 27.479 1.00 89.62 184 ILE A N 1
ATOM 1530 C CA . ILE A 1 184 ? -15.231 1.477 27.550 1.00 89.62 184 ILE A CA 1
ATOM 1531 C C . ILE A 1 184 ? -15.745 1.717 28.967 1.00 89.62 184 ILE A C 1
ATOM 1533 O O . ILE A 1 184 ? -15.286 1.093 29.927 1.00 89.62 184 ILE A O 1
ATOM 1537 N N . GLY A 1 185 ? -16.670 2.667 29.123 1.00 81.69 185 GLY A N 1
ATOM 1538 C CA . GLY A 1 185 ? -17.136 3.089 30.447 1.00 81.69 185 GLY A CA 1
ATOM 1539 C C . GLY A 1 185 ? -15.975 3.567 31.335 1.00 81.69 185 GLY A C 1
ATOM 1540 O O . GLY A 1 185 ? -15.298 4.547 31.013 1.00 81.69 185 GLY A O 1
ATOM 1541 N N . ALA A 1 186 ? -15.741 2.873 32.455 1.00 82.81 186 ALA A N 1
ATOM 1542 C CA . ALA A 1 186 ? -14.630 3.149 33.373 1.00 82.81 186 ALA A CA 1
ATOM 1543 C C . ALA A 1 186 ? -13.322 2.419 33.007 1.00 82.81 186 ALA A C 1
ATOM 1545 O O . ALA A 1 186 ? -12.258 2.787 33.507 1.00 82.81 186 ALA A O 1
ATOM 1546 N N . LYS A 1 187 ? -13.374 1.395 32.146 1.00 88.31 187 LYS A N 1
ATOM 1547 C CA . LYS A 1 187 ? -12.197 0.613 31.753 1.00 88.31 187 LYS A CA 1
ATOM 1548 C C . LYS A 1 187 ? -11.425 1.346 30.662 1.00 88.31 187 LYS A C 1
ATOM 1550 O O . LYS A 1 187 ? -12.016 1.884 29.730 1.00 88.31 187 LYS A O 1
ATOM 1555 N N . THR A 1 188 ? -10.101 1.364 30.781 1.00 93.38 188 THR A N 1
ATOM 1556 C CA . THR A 1 188 ? -9.189 1.912 29.770 1.00 93.38 188 THR A CA 1
ATOM 1557 C C . THR A 1 188 ? -8.052 0.926 29.561 1.00 93.38 188 THR A C 1
ATOM 1559 O O . THR A 1 188 ? -7.429 0.503 30.533 1.00 93.38 188 THR A O 1
ATOM 1562 N N . ILE A 1 189 ? -7.780 0.571 28.309 1.00 92.88 189 ILE A N 1
ATOM 1563 C CA . ILE A 1 189 ? -6.637 -0.254 27.913 1.00 92.88 189 ILE A CA 1
ATOM 1564 C C . ILE A 1 189 ? -5.799 0.548 26.929 1.00 92.88 189 ILE A C 1
ATOM 1566 O O . ILE A 1 189 ? -6.334 1.087 25.964 1.00 92.88 189 ILE A O 1
ATOM 1570 N N . ALA A 1 190 ? -4.492 0.605 27.173 1.00 93.75 190 ALA A N 1
ATOM 1571 C CA . ALA A 1 190 ? -3.507 1.116 26.233 1.00 93.75 190 ALA A CA 1
ATOM 1572 C C . ALA A 1 190 ? -2.674 -0.058 25.710 1.00 93.75 190 ALA A C 1
ATOM 1574 O O . ALA A 1 190 ? -2.121 -0.829 26.496 1.00 93.75 190 ALA A O 1
ATOM 1575 N N . LEU A 1 191 ? -2.605 -0.197 24.390 1.00 92.56 191 LEU A N 1
ATOM 1576 C CA . LEU A 1 191 ? -1.812 -1.202 23.701 1.00 92.56 191 LEU A CA 1
ATOM 1577 C C . LEU A 1 191 ? -0.691 -0.529 22.909 1.00 92.56 191 LEU A C 1
ATOM 1579 O O . LEU A 1 191 ? -0.984 0.185 21.943 1.00 92.56 191 LEU A O 1
ATOM 1583 N N . PRO A 1 192 ? 0.584 -0.780 23.253 1.00 94.75 192 PRO A N 1
ATOM 1584 C CA . PRO A 1 192 ? 1.684 -0.421 22.376 1.00 94.75 192 PRO A CA 1
ATOM 1585 C C . PRO A 1 192 ? 1.647 -1.299 21.120 1.00 94.75 192 PRO A C 1
ATOM 1587 O O . PRO A 1 192 ? 1.464 -2.515 21.194 1.00 94.75 192 PRO A O 1
ATOM 1590 N N . ILE A 1 193 ? 1.849 -0.678 19.96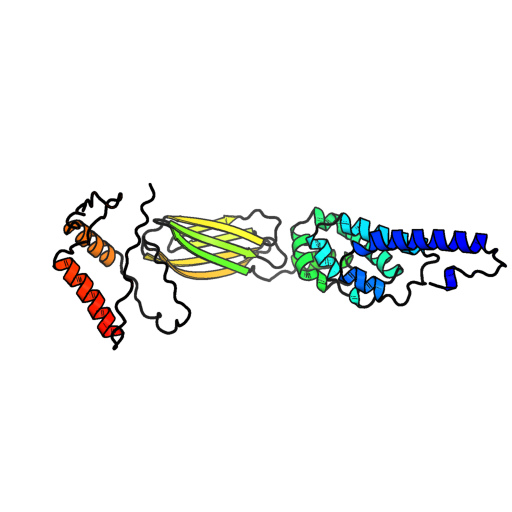4 1.00 94.19 193 ILE A N 1
ATOM 1591 C CA . ILE A 1 193 ? 1.901 -1.344 18.665 1.00 94.19 193 ILE A CA 1
ATOM 1592 C C . ILE A 1 193 ? 3.364 -1.429 18.235 1.00 94.19 193 ILE A C 1
ATOM 1594 O O . ILE A 1 193 ? 4.076 -0.426 18.193 1.00 94.19 193 ILE A O 1
ATOM 1598 N N . SER A 1 194 ? 3.811 -2.636 17.892 1.00 93.25 194 SER A N 1
ATOM 1599 C CA . SER A 1 194 ? 5.093 -2.864 17.225 1.00 93.25 194 SER A CA 1
ATOM 1600 C C . SER A 1 194 ? 4.811 -3.314 15.796 1.00 93.25 194 SER A C 1
ATOM 1602 O O . SER A 1 194 ? 4.441 -4.462 15.559 1.00 93.25 194 SER A O 1
ATOM 1604 N N . THR A 1 195 ? 4.911 -2.382 14.851 1.00 94.50 195 THR A N 1
ATOM 1605 C CA . THR A 1 195 ? 4.692 -2.634 13.424 1.00 94.50 195 THR A CA 1
ATOM 1606 C C . THR A 1 195 ? 5.647 -1.793 12.584 1.00 94.50 195 THR A C 1
ATOM 1608 O O . THR A 1 195 ? 6.033 -0.694 12.981 1.00 94.50 195 THR A O 1
ATOM 1611 N N . ASN A 1 196 ? 5.999 -2.313 11.410 1.00 94.56 196 ASN A N 1
ATOM 1612 C CA . ASN A 1 196 ? 6.702 -1.573 10.359 1.00 94.56 196 ASN A CA 1
ATOM 1613 C C . ASN A 1 196 ? 5.752 -1.151 9.221 1.00 94.56 196 ASN A C 1
ATOM 1615 O O . ASN A 1 196 ? 6.199 -0.571 8.234 1.00 94.56 196 ASN A O 1
ATOM 1619 N N . SER A 1 197 ? 4.458 -1.451 9.343 1.00 96.56 197 SER A N 1
ATOM 1620 C CA . SER A 1 197 ? 3.417 -1.061 8.391 1.00 96.56 197 SER A CA 1
ATOM 1621 C C . SER A 1 197 ? 2.785 0.273 8.793 1.00 96.56 197 SER A C 1
ATOM 1623 O O . SER A 1 197 ? 2.646 0.571 9.980 1.00 96.56 197 SER A O 1
ATOM 1625 N N . LEU A 1 198 ? 2.364 1.061 7.805 1.00 97.12 198 LEU A N 1
ATOM 1626 C CA . LEU A 1 198 ? 1.500 2.229 7.991 1.00 97.12 198 LEU A CA 1
ATOM 1627 C C . LEU A 1 198 ? 0.091 1.834 8.438 1.00 97.12 198 LEU A C 1
ATOM 1629 O O . LEU A 1 198 ? -0.654 2.684 8.921 1.00 97.12 198 LEU A O 1
ATOM 1633 N N . THR A 1 199 ? -0.274 0.558 8.289 1.00 96.56 199 THR A N 1
ATOM 1634 C CA . THR A 1 199 ? -1.567 0.013 8.697 1.00 96.56 199 THR A CA 1
ATOM 1635 C C . THR A 1 199 ? -1.395 -1.011 9.818 1.00 96.56 199 THR A C 1
ATOM 1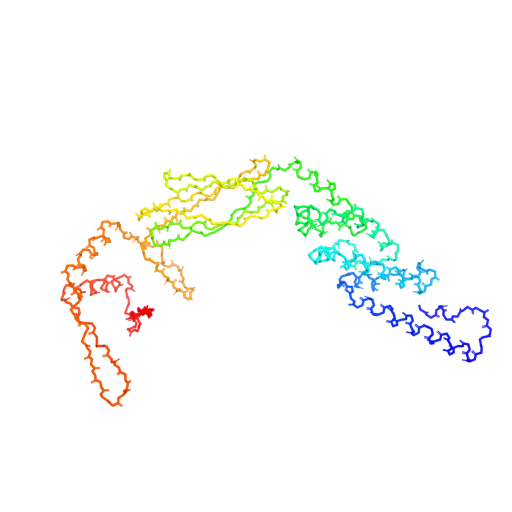637 O O . THR A 1 199 ? -0.564 -1.913 9.757 1.00 96.56 199 THR A O 1
ATOM 1640 N N . TYR A 1 200 ? -2.225 -0.913 10.850 1.00 96.31 200 TYR A N 1
ATOM 1641 C CA . TYR A 1 200 ? -2.325 -1.906 11.912 1.00 96.31 200 TYR A CA 1
ATOM 1642 C C . TYR A 1 200 ? -3.780 -2.322 12.097 1.00 96.31 200 TYR A C 1
ATOM 1644 O O . TYR A 1 200 ? -4.661 -1.475 12.230 1.00 96.31 200 TYR A O 1
ATOM 1652 N N . ILE A 1 201 ? -4.026 -3.629 12.116 1.00 94.88 201 ILE A N 1
ATOM 1653 C CA . ILE A 1 201 ? -5.349 -4.215 12.325 1.00 94.88 201 ILE A CA 1
ATOM 1654 C C . ILE A 1 201 ? -5.288 -5.032 13.609 1.00 94.88 201 ILE A C 1
ATOM 1656 O O . ILE A 1 201 ? -4.358 -5.814 13.806 1.00 94.88 201 ILE A O 1
ATOM 1660 N N . GLY A 1 202 ? -6.279 -4.859 14.475 1.00 92.38 202 GLY A N 1
ATOM 1661 C CA . GLY A 1 202 ? -6.347 -5.566 15.744 1.00 92.38 202 GLY A CA 1
ATOM 1662 C C . GLY A 1 202 ? -7.771 -5.698 16.258 1.00 92.38 202 GLY A C 1
ATOM 1663 O O . GLY A 1 202 ? -8.709 -5.102 15.729 1.00 92.38 202 GLY A O 1
ATOM 1664 N N . ALA A 1 203 ? -7.922 -6.496 17.309 1.00 91.81 203 ALA A N 1
ATOM 1665 C CA . ALA A 1 203 ? -9.151 -6.578 18.077 1.00 91.81 203 ALA A CA 1
ATOM 1666 C C . ALA A 1 203 ? -8.828 -6.759 19.561 1.00 91.81 203 ALA A C 1
ATOM 1668 O O . ALA A 1 203 ? -7.842 -7.412 19.904 1.00 91.81 203 ALA A O 1
ATOM 1669 N N . ILE A 1 204 ? -9.657 -6.182 20.428 1.00 90.56 204 ILE A N 1
ATOM 1670 C CA . ILE A 1 204 ? -9.593 -6.376 21.880 1.00 90.56 204 ILE A CA 1
ATOM 1671 C C . ILE A 1 204 ? -10.975 -6.763 22.378 1.00 90.56 204 ILE A C 1
ATOM 1673 O O . ILE A 1 204 ? -11.972 -6.176 21.963 1.00 90.56 204 ILE A O 1
ATOM 1677 N N . GLU A 1 205 ? -11.014 -7.713 23.300 1.00 90.38 205 GLU A N 1
ATOM 1678 C CA . GLU A 1 205 ? -12.223 -8.129 23.998 1.00 90.38 205 GLU A CA 1
ATOM 1679 C C . GLU A 1 205 ? -12.215 -7.606 25.435 1.00 90.38 205 GLU A C 1
ATOM 1681 O O . GLU A 1 205 ? -11.184 -7.588 26.112 1.00 90.38 205 GLU A O 1
ATOM 1686 N N . PHE A 1 206 ? -13.382 -7.164 25.890 1.00 87.00 206 PHE A N 1
ATOM 1687 C CA . PHE A 1 206 ? -13.614 -6.644 27.226 1.00 87.00 206 PHE A CA 1
ATOM 1688 C C . PHE A 1 206 ? -14.786 -7.388 27.837 1.00 87.00 206 PHE A C 1
ATOM 1690 O O . PHE A 1 206 ? -15.907 -7.231 27.367 1.00 87.00 206 PHE A O 1
ATOM 1697 N N . GLU A 1 207 ? -14.553 -8.117 28.921 1.00 86.94 207 GLU A N 1
ATOM 1698 C CA . GLU A 1 207 ? -15.652 -8.608 29.750 1.00 86.94 207 GLU A CA 1
ATOM 1699 C C . GLU A 1 207 ? -16.405 -7.407 30.320 1.00 86.94 207 GLU A C 1
ATOM 1701 O O . GLU A 1 207 ? -15.794 -6.522 30.934 1.00 86.94 207 GLU A O 1
ATOM 1706 N N . GLN A 1 208 ? -17.708 -7.317 30.086 1.00 82.81 208 GLN A N 1
ATOM 1707 C CA . GLN A 1 208 ? -18.477 -6.145 30.471 1.00 82.81 208 GLN A CA 1
ATOM 1708 C C . GLN A 1 208 ? -19.909 -6.543 30.825 1.00 82.81 208 GLN A C 1
ATOM 1710 O O . GLN A 1 208 ? -20.519 -7.378 30.175 1.00 82.81 208 GLN A O 1
ATOM 1715 N N . GLU A 1 209 ? -20.464 -5.952 31.884 1.00 79.00 209 GLU A N 1
ATOM 1716 C CA . GLU A 1 209 ? -21.875 -6.187 32.199 1.00 79.00 209 GLU A CA 1
ATOM 1717 C C . GLU A 1 209 ? -22.792 -5.616 31.113 1.00 79.00 209 GLU A C 1
ATOM 1719 O O . GLU A 1 209 ? -22.409 -4.723 30.366 1.00 79.00 209 GLU A O 1
ATOM 1724 N N . TRP A 1 210 ? -24.036 -6.083 31.047 1.00 74.44 210 TRP A N 1
ATOM 1725 C CA . TRP A 1 210 ? -25.009 -5.523 30.112 1.00 74.44 210 TRP A CA 1
ATOM 1726 C C . TRP A 1 210 ? -25.330 -4.067 30.438 1.00 74.44 210 TRP A C 1
ATOM 1728 O O . TRP A 1 210 ? -25.527 -3.703 31.603 1.00 74.44 210 TRP A O 1
ATOM 1738 N N . GLY A 1 211 ? -25.452 -3.254 29.396 1.00 71.06 211 GLY A N 1
ATOM 1739 C CA . GLY A 1 211 ? -25.737 -1.835 29.525 1.00 71.06 211 GLY A CA 1
ATOM 1740 C C . GLY A 1 211 ? -25.316 -1.035 28.303 1.00 71.06 211 GLY A C 1
ATOM 1741 O O . GLY A 1 211 ? -24.799 -1.568 27.322 1.00 71.06 211 GLY A O 1
ATOM 1742 N N . GLU A 1 212 ? -25.545 0.268 28.377 1.00 78.06 212 GLU A N 1
ATOM 1743 C CA . GLU A 1 212 ? -25.106 1.215 27.360 1.00 78.06 212 GLU A CA 1
ATOM 1744 C C . GLU A 1 212 ? -23.719 1.748 27.710 1.00 78.06 212 GLU A C 1
ATOM 1746 O O . GLU A 1 212 ? -23.452 2.180 28.836 1.00 78.06 212 GLU A O 1
ATOM 1751 N N . TYR A 1 213 ? -22.828 1.716 26.729 1.00 80.44 213 TYR A N 1
ATOM 1752 C CA . TYR A 1 213 ? -21.440 2.103 26.866 1.00 80.44 213 TYR A CA 1
ATOM 1753 C C . TYR A 1 213 ? -21.077 3.151 25.843 1.00 80.44 213 TYR A C 1
ATOM 1755 O O . TYR A 1 213 ? -21.419 3.061 24.667 1.00 80.44 213 TYR A O 1
ATOM 1763 N N . ASN A 1 214 ? -20.267 4.102 26.289 1.00 85.56 214 ASN A N 1
ATOM 1764 C CA . ASN A 1 214 ? -19.496 4.897 25.368 1.00 85.56 214 ASN A CA 1
ATOM 1765 C C . ASN A 1 214 ? -18.130 4.244 25.139 1.00 85.56 214 ASN A C 1
ATOM 1767 O O . ASN A 1 214 ? -17.330 4.135 26.074 1.00 85.56 214 ASN A O 1
ATOM 1771 N N . VAL A 1 215 ? -17.883 3.823 23.901 1.00 86.88 215 VAL A N 1
ATOM 1772 C CA . VAL A 1 215 ? -16.603 3.283 23.449 1.00 86.88 215 VAL A CA 1
ATOM 1773 C C . VAL A 1 215 ? -15.837 4.392 22.743 1.00 86.88 215 VAL A C 1
ATOM 1775 O O . VAL A 1 215 ? -16.286 4.935 21.736 1.00 86.88 215 VAL A O 1
ATOM 1778 N N . THR A 1 216 ? -14.670 4.742 23.271 1.00 90.06 216 THR A N 1
ATOM 1779 C CA . THR A 1 216 ? -13.732 5.655 22.614 1.00 90.06 216 THR A CA 1
ATOM 1780 C C . THR A 1 216 ? -12.495 4.876 22.197 1.00 90.06 216 THR A C 1
ATOM 1782 O O . THR A 1 216 ? -11.879 4.212 23.028 1.00 90.06 216 THR A O 1
ATOM 1785 N N . VAL A 1 217 ? -12.122 4.974 20.924 1.00 91.88 217 VAL A N 1
ATOM 1786 C CA . VAL A 1 217 ? -10.897 4.391 20.369 1.00 91.88 217 VAL A CA 1
ATOM 1787 C C . VAL A 1 217 ? -9.985 5.532 19.942 1.00 91.88 217 VAL A C 1
ATOM 1789 O O . VAL A 1 217 ? -10.351 6.324 19.076 1.00 91.88 217 VAL A O 1
ATOM 1792 N N . THR A 1 218 ? -8.804 5.620 20.543 1.00 93.56 218 THR A N 1
ATOM 1793 C CA . THR A 1 218 ? -7.786 6.630 20.250 1.00 93.56 218 THR A CA 1
ATOM 1794 C C . THR A 1 218 ? -6.552 5.955 19.679 1.00 93.56 218 THR A C 1
ATOM 1796 O O . THR A 1 218 ? -5.985 5.072 20.309 1.00 93.56 218 THR A O 1
ATOM 1799 N N . GLY A 1 219 ? -6.109 6.385 18.507 1.00 95.19 219 GLY A N 1
ATOM 1800 C CA . GLY A 1 219 ? -4.901 5.895 17.849 1.00 95.19 219 GLY A CA 1
ATOM 1801 C C . GLY A 1 219 ? -3.841 6.981 17.832 1.00 95.19 219 GLY A C 1
ATOM 1802 O O . GLY A 1 219 ? -4.168 8.160 17.670 1.00 95.19 219 GLY A O 1
ATOM 1803 N N . MET A 1 220 ? -2.587 6.577 18.014 1.00 96.62 220 MET A N 1
ATOM 1804 C CA . MET A 1 220 ? -1.420 7.452 17.993 1.00 96.62 220 MET A CA 1
ATOM 1805 C C . MET A 1 220 ? -0.360 6.904 17.037 1.00 96.62 220 MET A C 1
ATOM 1807 O O . MET A 1 220 ? -0.063 5.707 17.057 1.00 96.62 220 MET A O 1
ATOM 1811 N N . ASP A 1 221 ? 0.236 7.784 16.239 1.00 95.31 221 ASP A N 1
ATOM 1812 C CA . ASP A 1 221 ? 1.370 7.461 15.370 1.00 95.31 221 ASP A CA 1
ATOM 1813 C C . ASP A 1 221 ? 2.726 7.545 16.111 1.00 95.31 221 ASP A C 1
ATOM 1815 O O . ASP A 1 221 ? 2.822 7.864 17.302 1.00 95.31 221 ASP A O 1
ATOM 1819 N N . ALA A 1 222 ? 3.823 7.272 15.405 1.00 94.31 222 ALA A N 1
ATOM 1820 C CA . ALA A 1 222 ? 5.166 7.369 15.973 1.00 94.31 222 ALA A CA 1
ATOM 1821 C C . ALA A 1 222 ? 5.614 8.805 16.325 1.00 94.31 222 ALA A C 1
ATOM 1823 O O . ALA A 1 222 ? 6.560 8.958 17.108 1.00 94.31 222 ALA A O 1
ATOM 1824 N N . LYS A 1 223 ? 4.961 9.838 15.775 1.00 95.69 223 LYS A N 1
ATOM 1825 C CA . LYS A 1 223 ? 5.230 11.262 16.034 1.00 95.69 223 LYS A CA 1
ATOM 1826 C C . LYS A 1 223 ? 4.438 11.830 17.209 1.00 95.69 223 LYS A C 1
ATOM 1828 O O . LYS A 1 223 ? 4.802 12.886 17.722 1.00 95.69 223 LYS A O 1
ATOM 1833 N N . GLY A 1 224 ? 3.432 11.106 17.684 1.00 94.25 224 GLY A N 1
ATOM 1834 C CA . GLY A 1 224 ? 2.542 11.536 18.752 1.00 94.25 224 GLY A CA 1
ATOM 1835 C C . GLY A 1 224 ? 1.273 12.232 18.259 1.00 94.25 224 GLY A C 1
ATOM 1836 O O . GLY A 1 224 ? 0.528 12.743 19.098 1.00 94.25 224 GLY A O 1
ATOM 1837 N N . ASN A 1 225 ? 1.001 12.245 16.949 1.00 96.25 225 ASN A N 1
ATOM 1838 C CA . ASN A 1 225 ? -0.266 12.721 16.404 1.00 96.25 225 ASN A CA 1
ATOM 1839 C C . ASN A 1 225 ? -1.375 11.729 16.777 1.00 96.25 225 ASN A C 1
ATOM 1841 O O . ASN A 1 225 ? -1.169 10.514 16.767 1.00 96.25 225 ASN A O 1
ATOM 1845 N N . LYS A 1 226 ? -2.553 12.243 17.154 1.00 96.69 226 LYS A N 1
ATOM 1846 C CA . LYS A 1 226 ? -3.638 11.438 17.736 1.00 96.69 226 LYS A CA 1
ATOM 1847 C C . LYS A 1 226 ? -4.985 11.748 17.116 1.00 96.69 226 LYS A C 1
ATOM 1849 O O . LYS A 1 226 ? -5.346 12.911 16.954 1.00 96.69 226 LYS A O 1
ATOM 1854 N N . HIS A 1 227 ? -5.764 10.702 16.877 1.00 93.88 227 HIS A N 1
ATOM 1855 C CA . HIS A 1 227 ? -7.172 10.804 16.511 1.00 93.88 227 HIS A CA 1
ATOM 1856 C C . HIS A 1 227 ? -8.013 9.929 17.436 1.00 93.88 227 HIS A C 1
ATOM 1858 O O . HIS A 1 227 ? -7.533 8.912 17.930 1.00 93.88 227 HIS A O 1
ATOM 1864 N N . SER A 1 228 ? -9.257 10.333 17.697 1.00 91.06 228 SER A N 1
ATOM 1865 C CA . SER A 1 228 ? -10.188 9.580 18.541 1.00 91.06 228 SER A CA 1
ATOM 1866 C C . SER A 1 228 ? -11.546 9.452 17.866 1.00 91.06 228 SER A C 1
ATOM 1868 O O . SER A 1 228 ? -12.115 10.454 17.439 1.00 91.06 228 SER A O 1
ATOM 1870 N N . ALA A 1 229 ? -12.073 8.232 17.838 1.00 86.62 229 ALA A N 1
ATOM 1871 C CA . ALA A 1 229 ? -13.429 7.921 17.414 1.00 86.62 229 ALA A CA 1
ATOM 1872 C C . ALA A 1 229 ? -14.265 7.534 18.637 1.00 86.62 229 ALA A C 1
ATOM 1874 O O . ALA A 1 229 ? -13.796 6.799 19.506 1.00 86.62 229 ALA A O 1
ATOM 1875 N N . LYS A 1 230 ? -15.500 8.034 18.708 1.00 87.06 230 LYS A N 1
ATOM 1876 C CA . LYS A 1 230 ? -16.438 7.796 19.809 1.00 87.06 230 LYS A CA 1
ATOM 1877 C C . LYS A 1 230 ? -17.694 7.128 19.260 1.00 87.06 230 LYS A C 1
ATOM 1879 O O . LYS A 1 230 ? -18.248 7.605 18.275 1.00 87.06 230 LYS A O 1
ATOM 1884 N N . ILE A 1 231 ? -18.126 6.047 19.899 1.00 80.50 231 ILE A N 1
ATOM 1885 C CA . ILE A 1 231 ? -19.282 5.242 19.502 1.00 80.50 231 ILE A CA 1
ATOM 1886 C C . ILE A 1 231 ? -20.116 4.970 20.752 1.00 80.50 231 ILE A C 1
ATOM 1888 O O . ILE A 1 231 ? -19.581 4.539 21.774 1.00 80.50 231 ILE A O 1
ATOM 1892 N N . ASP A 1 232 ? -21.415 5.232 20.675 1.00 77.06 232 ASP A N 1
ATOM 1893 C CA . ASP A 1 232 ? -22.372 4.769 21.676 1.00 77.06 232 ASP A CA 1
ATOM 1894 C C . ASP A 1 232 ? -22.816 3.354 21.291 1.00 77.06 232 ASP A C 1
ATOM 1896 O O . ASP A 1 232 ? -23.215 3.105 20.152 1.00 77.06 232 ASP A O 1
ATOM 1900 N N . PHE A 1 233 ? -22.663 2.408 22.214 1.00 74.25 233 PHE A N 1
ATOM 1901 C CA . PHE A 1 233 ? -22.854 0.984 21.970 1.00 74.25 233 PHE A CA 1
ATOM 1902 C C . PHE A 1 233 ? -23.614 0.335 23.122 1.00 74.25 233 PHE A C 1
ATOM 1904 O O . PHE A 1 233 ? -23.219 0.465 24.280 1.00 74.25 233 PHE A O 1
ATOM 1911 N N . SER A 1 234 ? -24.662 -0.420 22.811 1.00 72.38 234 SER A N 1
ATOM 1912 C CA . SER A 1 234 ? -25.439 -1.134 23.822 1.00 72.38 234 SER A CA 1
ATOM 1913 C C . SER A 1 234 ? -25.068 -2.617 23.839 1.00 72.38 234 SER A C 1
ATOM 1915 O O . SER A 1 234 ? -25.259 -3.333 22.856 1.00 72.38 234 SER A O 1
ATOM 1917 N N . HIS A 1 235 ? -24.524 -3.078 24.964 1.00 71.31 235 HIS A N 1
ATOM 1918 C CA . HIS A 1 235 ? -24.110 -4.459 25.180 1.00 71.31 235 HIS A CA 1
ATOM 1919 C C . HIS A 1 235 ? -25.238 -5.255 25.841 1.00 71.31 235 HIS A C 1
ATOM 1921 O O . HIS A 1 235 ? -25.623 -4.984 26.981 1.00 71.31 235 HIS A O 1
ATOM 1927 N N . TYR A 1 236 ? -25.754 -6.246 25.114 1.00 59.00 236 TYR A N 1
ATOM 1928 C CA . TYR A 1 236 ? -26.834 -7.130 25.542 1.00 59.00 236 TYR A CA 1
ATOM 1929 C C . TYR A 1 236 ? -26.504 -8.593 25.196 1.00 59.00 236 TYR A C 1
ATOM 1931 O O . TYR A 1 236 ? -25.776 -8.839 24.229 1.00 59.00 236 TYR A O 1
ATOM 1939 N N . PRO A 1 237 ? -27.051 -9.561 25.952 1.00 47.09 237 PRO A N 1
ATOM 1940 C CA . PRO A 1 237 ? -26.665 -10.975 25.886 1.00 47.09 237 PRO A CA 1
ATOM 1941 C C . PRO A 1 237 ? -27.064 -11.713 24.604 1.00 47.09 237 PRO A C 1
ATOM 1943 O O . PRO A 1 237 ? -26.608 -12.834 24.396 1.00 47.09 237 PRO A O 1
ATOM 1946 N N . GLU A 1 238 ? -27.904 -11.131 23.744 1.00 45.81 238 GLU A N 1
ATOM 1947 C CA . GLU A 1 238 ? -28.404 -11.794 22.537 1.00 45.81 238 GLU A CA 1
ATOM 1948 C C . GLU A 1 238 ? -28.258 -10.886 21.309 1.00 45.81 238 GLU A C 1
ATOM 1950 O O . GLU A 1 238 ? -28.728 -9.748 21.280 1.00 45.81 238 GLU A O 1
ATOM 1955 N N . ILE A 1 239 ? -27.580 -11.410 20.286 1.00 35.78 239 ILE A N 1
ATOM 1956 C CA . ILE A 1 239 ? -27.474 -10.817 18.952 1.00 35.78 239 ILE A CA 1
ATOM 1957 C C . ILE A 1 239 ? -28.877 -10.811 18.330 1.00 35.78 239 ILE A C 1
ATOM 1959 O O . ILE A 1 239 ? -29.438 -11.875 18.075 1.00 35.78 239 ILE A O 1
ATOM 1963 N N . PHE A 1 240 ? -29.421 -9.634 18.017 1.00 34.59 240 PHE A N 1
ATOM 1964 C CA . PHE A 1 240 ? -30.510 -9.516 17.046 1.00 34.59 240 PHE A CA 1
ATOM 1965 C C . PHE A 1 240 ? -29.929 -9.021 15.719 1.00 34.59 240 PHE A C 1
ATOM 1967 O O . PHE A 1 240 ? -29.551 -7.859 15.588 1.00 34.59 240 PHE A O 1
ATOM 1974 N N . GLU A 1 241 ? -29.849 -9.904 14.723 1.00 28.16 241 GLU A N 1
ATOM 1975 C CA . GLU A 1 241 ? -29.624 -9.508 13.332 1.00 28.16 241 GLU A CA 1
ATOM 1976 C C . GLU A 1 241 ? -30.971 -9.038 12.759 1.00 28.16 241 GLU A C 1
ATOM 1978 O O . GLU A 1 241 ? -31.892 -9.838 12.594 1.00 28.16 241 GLU A O 1
ATOM 1983 N N . ILE A 1 242 ? -31.113 -7.741 12.472 1.00 30.05 242 ILE A N 1
ATOM 1984 C CA . ILE A 1 242 ? -32.273 -7.212 11.746 1.00 30.05 242 ILE A CA 1
ATOM 1985 C C . ILE A 1 242 ? -31.830 -6.871 10.321 1.00 30.05 242 ILE A C 1
ATOM 1987 O O . ILE A 1 242 ? -31.028 -5.962 10.119 1.00 30.05 242 ILE A O 1
ATOM 1991 N N . LYS A 1 243 ? -32.350 -7.594 9.323 1.00 25.72 243 LYS A N 1
ATOM 1992 C CA . LYS A 1 243 ? -32.172 -7.264 7.901 1.00 25.72 243 LYS A CA 1
ATOM 1993 C C . LYS A 1 243 ? -33.407 -6.531 7.390 1.00 25.72 243 LYS A C 1
ATOM 1995 O O . LYS A 1 243 ? -34.486 -7.112 7.352 1.00 25.72 243 LYS A O 1
ATOM 2000 N N . PHE A 1 244 ? -33.216 -5.279 6.978 1.00 34.91 244 PHE A N 1
ATOM 2001 C CA . PHE A 1 244 ? -34.181 -4.500 6.206 1.00 34.9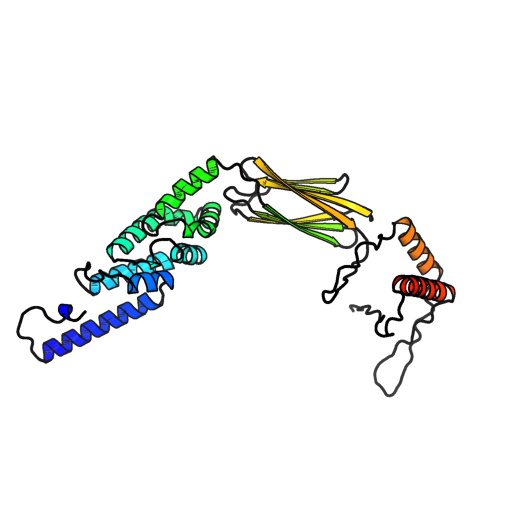1 244 PHE A CA 1
ATOM 2002 C C . PHE A 1 244 ? -33.682 -4.384 4.774 1.00 34.91 244 PHE A C 1
ATOM 2004 O O . PHE A 1 244 ? -32.571 -3.926 4.518 1.00 34.91 244 PHE A O 1
ATOM 2011 N N . ASP A 1 245 ? -34.529 -4.751 3.835 1.00 31.08 245 ASP A N 1
ATOM 2012 C CA . ASP A 1 245 ? -34.398 -4.569 2.394 1.00 31.08 245 ASP A CA 1
ATOM 2013 C C . ASP A 1 245 ? -34.547 -3.096 1.946 1.00 31.08 245 ASP A C 1
ATOM 2015 O O . ASP A 1 245 ? -35.034 -2.804 0.858 1.00 31.08 245 ASP A O 1
ATOM 2019 N N . GLY A 1 246 ? -34.030 -2.153 2.743 1.00 33.81 246 GLY A N 1
ATOM 2020 C CA . GLY A 1 246 ? -33.644 -0.830 2.246 1.00 33.81 246 GLY A CA 1
ATOM 2021 C C . GLY A 1 246 ? -34.658 0.315 2.346 1.00 33.81 246 GLY A C 1
ATOM 2022 O O . GLY A 1 246 ? -34.439 1.327 1.692 1.00 33.81 246 GLY A O 1
ATOM 2023 N N . SER A 1 247 ? -35.712 0.247 3.166 1.00 38.94 247 SER A N 1
ATOM 2024 C CA . SER A 1 247 ? -36.669 1.369 3.338 1.00 38.94 247 SER A CA 1
ATOM 2025 C C . SER A 1 247 ? -36.537 2.140 4.669 1.00 38.94 247 SER A C 1
ATOM 2027 O O . SER A 1 247 ? -37.510 2.705 5.163 1.00 38.94 247 SER A O 1
ATOM 2029 N N . GLY A 1 248 ? -35.364 2.106 5.306 1.00 40.41 248 GLY A N 1
ATOM 2030 C CA . GLY A 1 248 ? -35.164 2.478 6.713 1.00 40.41 248 GLY A CA 1
ATOM 2031 C C . GLY A 1 248 ? -35.160 3.975 7.047 1.00 40.41 248 GLY A C 1
ATOM 2032 O O . GLY A 1 248 ? -34.119 4.487 7.447 1.00 40.41 248 GLY A O 1
ATOM 2033 N N . GLU A 1 249 ? -36.312 4.648 6.993 1.00 36.19 249 GLU A N 1
ATOM 2034 C CA . GLU A 1 249 ? -36.479 5.986 7.599 1.00 36.19 249 GLU A CA 1
ATOM 2035 C C . GLU A 1 249 ? -37.174 5.975 8.982 1.00 36.19 249 GLU A C 1
ATOM 2037 O O . GLU A 1 249 ? -37.079 6.959 9.708 1.00 36.19 249 GLU A O 1
ATOM 2042 N N . GLU A 1 250 ? -37.790 4.870 9.432 1.00 36.28 250 GLU A N 1
ATOM 2043 C CA . GLU A 1 250 ? -38.662 4.890 10.633 1.00 36.28 250 GLU A CA 1
ATOM 2044 C C . GLU A 1 250 ? -38.123 4.184 11.902 1.00 36.28 250 GLU A C 1
ATOM 2046 O O . GLU A 1 250 ? -38.793 4.165 12.934 1.00 36.28 250 GLU A O 1
ATOM 2051 N N . PHE A 1 251 ? -36.895 3.652 11.907 1.00 39.31 251 PHE A N 1
ATOM 2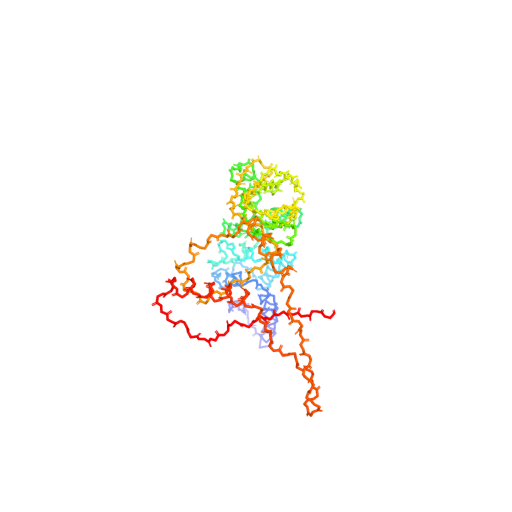052 C CA . PHE A 1 251 ? -36.354 2.879 13.049 1.00 39.31 251 PHE A CA 1
ATOM 2053 C C . PHE A 1 251 ? -35.639 3.696 14.143 1.00 39.31 251 PHE A C 1
ATOM 2055 O O . PHE A 1 251 ? -34.898 3.137 14.947 1.00 39.31 251 PHE A O 1
ATOM 2062 N N . GLN A 1 252 ? -35.863 5.010 14.231 1.00 35.12 252 GLN A N 1
ATOM 2063 C CA . GLN A 1 252 ? -35.128 5.872 15.173 1.00 35.12 252 GLN A CA 1
ATOM 2064 C C . GLN A 1 252 ? -35.671 5.905 16.620 1.00 35.12 252 GLN A C 1
ATOM 2066 O O . GLN A 1 252 ? -35.060 6.554 17.461 1.00 35.12 252 GLN A O 1
ATOM 2071 N N . ASN A 1 253 ? -36.766 5.202 16.953 1.00 32.19 253 ASN A N 1
ATOM 2072 C CA . ASN A 1 253 ? -37.437 5.342 18.264 1.00 32.19 253 ASN A CA 1
ATOM 2073 C C . ASN A 1 253 ? -37.647 4.045 19.073 1.00 32.19 253 ASN A C 1
ATOM 2075 O O . ASN A 1 253 ? -38.403 4.048 20.047 1.00 32.19 253 ASN A O 1
ATOM 2079 N N . ALA A 1 254 ? -36.994 2.932 18.727 1.00 35.34 254 ALA A N 1
ATOM 2080 C CA . ALA A 1 254 ? -37.016 1.745 19.583 1.00 35.34 254 ALA A CA 1
ATOM 2081 C C . ALA A 1 254 ? -36.046 1.941 20.762 1.00 35.34 254 ALA A C 1
ATOM 2083 O O . ALA A 1 254 ? -34.835 1.821 20.590 1.00 35.34 254 ALA A O 1
ATOM 2084 N N . GLN A 1 255 ? -36.561 2.265 21.954 1.00 35.84 255 GLN A N 1
ATOM 2085 C CA . GLN A 1 255 ? -35.729 2.276 23.160 1.00 35.84 255 GLN A CA 1
ATOM 2086 C C . GLN A 1 255 ? -35.375 0.837 23.567 1.00 35.84 255 GLN A C 1
ATOM 2088 O O . GLN A 1 255 ? -36.278 0.000 23.667 1.00 35.84 255 GLN A O 1
ATOM 2093 N N . PRO A 1 256 ? -34.089 0.527 23.794 1.00 38.22 256 PRO A N 1
ATOM 2094 C CA . PRO A 1 256 ? -33.673 -0.795 24.240 1.00 38.22 256 PRO A CA 1
ATOM 2095 C C . PRO A 1 256 ? -34.126 -1.065 25.687 1.00 38.22 256 PRO A C 1
ATOM 2097 O O . PRO A 1 256 ? -34.172 -0.162 26.521 1.00 38.22 256 PRO A O 1
ATOM 2100 N N . TYR A 1 257 ? -34.478 -2.321 25.985 1.00 40.62 257 TYR A N 1
ATOM 2101 C CA . TYR A 1 257 ? -34.936 -2.744 27.315 1.00 40.62 257 TYR A CA 1
ATOM 2102 C C . TYR A 1 257 ? -33.815 -2.649 28.362 1.00 40.62 257 TYR A C 1
ATOM 2104 O O . TYR A 1 257 ? -32.658 -2.982 28.089 1.00 40.62 257 TYR A O 1
ATOM 2112 N N . THR A 1 258 ? -34.152 -2.255 29.592 1.00 43.06 258 THR A N 1
ATOM 2113 C CA . THR A 1 258 ? -33.172 -2.179 30.687 1.00 43.06 258 THR A CA 1
ATOM 2114 C C . THR A 1 258 ? -32.822 -3.560 31.252 1.00 43.06 258 THR A C 1
ATOM 2116 O O . THR A 1 258 ? -33.546 -4.546 31.077 1.00 43.06 258 THR A O 1
ATOM 2119 N N . LYS A 1 259 ? -31.712 -3.651 32.000 1.00 42.66 259 LYS A N 1
ATOM 2120 C CA . LYS A 1 259 ? -31.297 -4.883 32.696 1.00 42.66 259 LYS A CA 1
ATOM 2121 C C . LYS A 1 259 ? -32.376 -5.380 33.662 1.00 42.66 259 LYS A C 1
ATOM 2123 O O . LYS A 1 259 ? -32.606 -6.590 33.717 1.00 42.66 259 LYS A O 1
ATOM 2128 N N . GLU A 1 260 ? -33.065 -4.499 34.398 1.00 48.09 260 GLU A N 1
ATOM 2129 C CA . GLU A 1 260 ? -34.181 -4.915 35.260 1.00 48.09 260 GLU A CA 1
ATOM 2130 C C . GLU A 1 260 ? -35.351 -5.473 34.452 1.00 48.09 260 GLU A C 1
ATOM 2132 O O . GLU A 1 260 ? -35.961 -6.455 34.875 1.00 48.09 260 GLU A O 1
ATOM 2137 N N . GLU A 1 261 ? -35.659 -4.879 33.298 1.00 46.97 261 GLU A N 1
ATOM 2138 C CA . GLU A 1 261 ? -36.748 -5.318 32.424 1.00 46.97 261 GLU A CA 1
ATOM 2139 C C . GLU A 1 261 ? -36.457 -6.686 31.815 1.00 46.97 261 GLU A C 1
ATOM 2141 O O . GLU A 1 261 ? -37.276 -7.596 31.961 1.00 46.97 261 GLU A O 1
ATOM 2146 N N . LEU A 1 262 ? -35.264 -6.877 31.247 1.00 43.50 262 LEU A N 1
ATOM 2147 C CA . LEU A 1 262 ? -34.820 -8.167 30.719 1.00 43.50 262 LEU A CA 1
ATOM 2148 C C . LEU A 1 262 ? -34.754 -9.228 31.822 1.00 43.50 262 LEU A C 1
ATOM 2150 O O . LEU A 1 262 ? -35.291 -10.321 31.662 1.00 43.50 262 LEU A O 1
ATOM 2154 N N . THR A 1 263 ? -34.194 -8.901 32.991 1.00 43.06 263 THR A N 1
ATOM 2155 C CA . THR A 1 263 ? -34.124 -9.826 34.138 1.00 43.06 263 THR A CA 1
ATOM 2156 C C . THR A 1 263 ? -35.516 -10.194 34.648 1.00 43.06 263 THR A C 1
ATOM 2158 O O . THR A 1 263 ? -35.773 -11.345 35.008 1.00 43.06 263 THR A O 1
ATOM 2161 N N . LYS A 1 264 ? -36.446 -9.235 34.677 1.00 49.41 264 LYS A N 1
ATOM 2162 C CA . LYS A 1 264 ? -37.845 -9.461 35.042 1.00 49.41 264 LYS A CA 1
ATOM 2163 C C . LYS A 1 264 ? -38.515 -10.374 34.019 1.00 49.41 264 LYS A C 1
ATOM 2165 O O . LYS A 1 264 ? -39.132 -11.356 34.425 1.00 49.41 264 LYS A O 1
ATOM 2170 N N . MET A 1 265 ? -38.354 -10.105 32.725 1.00 45.75 265 MET A N 1
ATOM 2171 C CA . MET A 1 265 ? -38.878 -10.941 31.641 1.00 45.75 265 MET A CA 1
ATOM 2172 C C . MET A 1 265 ? -38.329 -12.369 31.714 1.00 45.75 265 MET A C 1
ATOM 2174 O O . MET A 1 265 ? -39.111 -13.316 31.680 1.00 45.75 265 MET A O 1
ATOM 2178 N N . TRP A 1 266 ? -37.023 -12.534 31.931 1.00 42.47 266 TRP A N 1
ATOM 2179 C CA . TRP A 1 266 ? -36.371 -13.840 32.051 1.00 42.47 266 TRP A CA 1
ATOM 2180 C C . TRP A 1 266 ? -36.839 -14.609 33.294 1.00 42.47 266 TRP A C 1
ATOM 2182 O O . TRP A 1 266 ? -37.205 -15.780 33.209 1.00 42.47 266 TRP A O 1
ATOM 2192 N N . ARG A 1 267 ? -36.931 -13.944 34.456 1.00 43.59 267 ARG A N 1
ATOM 2193 C CA . ARG A 1 267 ? -37.490 -14.538 35.687 1.00 43.59 267 ARG A CA 1
ATOM 2194 C C . ARG A 1 267 ? -38.951 -14.947 35.516 1.00 43.59 267 ARG A C 1
ATOM 2196 O O . ARG A 1 267 ? -39.359 -15.962 36.076 1.00 43.59 267 ARG A O 1
ATOM 2203 N N . TYR A 1 268 ? -39.734 -14.195 34.746 1.00 44.22 268 TYR A N 1
ATOM 2204 C CA . TYR A 1 268 ? -41.111 -14.563 34.430 1.00 44.22 268 TYR A CA 1
ATOM 2205 C C . TYR A 1 268 ? -41.185 -15.738 33.447 1.00 44.22 268 TYR A C 1
ATOM 2207 O O . TYR A 1 268 ? -41.931 -16.677 33.711 1.00 44.22 268 TYR A O 1
ATOM 2215 N N . ALA A 1 269 ? -40.369 -15.760 32.392 1.00 39.12 269 ALA A N 1
ATOM 2216 C CA . ALA A 1 269 ? -40.288 -16.883 31.455 1.00 39.12 269 ALA A CA 1
ATOM 2217 C C . ALA A 1 269 ? -39.863 -18.190 32.153 1.00 39.12 269 ALA A C 1
ATOM 2219 O O . ALA A 1 269 ? -40.483 -19.235 31.955 1.00 39.12 269 ALA A O 1
ATOM 2220 N N . ALA A 1 270 ? -38.871 -18.122 33.047 1.00 37.16 270 ALA A N 1
ATOM 2221 C CA . ALA A 1 270 ? -38.422 -19.256 33.853 1.00 37.16 270 ALA A CA 1
ATOM 2222 C C . ALA A 1 270 ? -39.486 -19.736 34.860 1.00 37.16 270 ALA A C 1
ATOM 2224 O O . ALA A 1 270 ? -39.606 -20.936 35.118 1.00 37.16 270 ALA A O 1
ATOM 2225 N N . LYS A 1 271 ? -40.289 -18.814 35.413 1.00 38.22 271 LYS A N 1
ATOM 2226 C CA . LYS A 1 271 ? -41.379 -19.123 36.354 1.00 38.22 271 LYS A CA 1
ATOM 2227 C C . LYS A 1 271 ? -42.568 -19.817 35.681 1.00 38.22 271 LYS A C 1
ATOM 2229 O O . LYS A 1 271 ? -43.215 -20.642 36.320 1.00 38.22 271 LYS A O 1
ATOM 2234 N N . TYR A 1 272 ? -42.833 -19.524 34.410 1.00 42.22 272 TYR A N 1
ATOM 2235 C CA . TYR A 1 272 ? -43.980 -20.047 33.660 1.00 42.22 272 TYR A CA 1
ATOM 2236 C C . TYR A 1 272 ? -43.604 -21.134 32.644 1.00 42.22 272 TYR A C 1
ATOM 2238 O O . TYR A 1 272 ? -44.253 -21.194 31.607 1.00 42.22 272 TYR A O 1
ATOM 2246 N N . LYS A 1 273 ? -42.559 -21.945 32.931 1.00 38.88 273 LYS A N 1
ATOM 2247 C CA . LYS A 1 273 ? -42.014 -23.064 32.117 1.00 38.88 273 LYS A CA 1
ATOM 2248 C C . LYS A 1 273 ? -42.808 -23.348 30.826 1.00 38.88 273 LYS A C 1
ATOM 2250 O O . LYS A 1 273 ? -43.962 -23.760 30.949 1.00 38.88 273 LYS A O 1
ATOM 2255 N N . PRO A 1 274 ? -42.216 -23.277 29.615 1.00 37.78 274 PRO A N 1
ATOM 2256 C CA . PRO A 1 274 ? -42.924 -23.693 28.406 1.00 37.78 274 PRO A CA 1
ATOM 2257 C C . PRO A 1 274 ? -43.457 -25.124 28.589 1.00 37.78 274 PRO A C 1
ATOM 2259 O O . PRO A 1 274 ? -42.696 -26.065 28.829 1.00 37.78 274 PRO A O 1
ATOM 2262 N N . LEU A 1 275 ? -44.784 -25.272 28.560 1.00 36.69 275 LEU A N 1
ATOM 2263 C CA . LEU A 1 275 ? -45.461 -26.555 28.723 1.00 36.69 275 LEU A CA 1
ATOM 2264 C C . LEU A 1 275 ? -45.125 -27.439 27.516 1.00 36.69 275 LEU A C 1
ATOM 2266 O O . LEU A 1 275 ? -45.602 -27.193 26.415 1.00 36.69 275 LEU A O 1
ATOM 2270 N N . GLN A 1 276 ? -44.261 -28.425 27.775 1.00 35.78 276 GLN A N 1
ATOM 2271 C CA . GLN A 1 276 ? -43.986 -29.663 27.034 1.00 35.78 276 GLN A CA 1
ATOM 2272 C C . GLN A 1 276 ? -44.113 -29.627 25.500 1.00 35.78 276 GLN A C 1
ATOM 2274 O O . GLN A 1 276 ? -45.195 -29.550 24.922 1.00 35.78 276 GLN A O 1
ATOM 2279 N N . ILE A 1 277 ? -42.984 -29.869 24.832 1.00 33.00 277 ILE A N 1
ATOM 2280 C CA . ILE A 1 277 ? -42.956 -30.294 23.433 1.00 33.00 277 ILE A CA 1
ATOM 2281 C C . ILE A 1 277 ? -43.526 -31.722 23.367 1.00 33.00 277 ILE A C 1
ATOM 2283 O O . ILE A 1 277 ? -42.896 -32.660 23.854 1.00 33.00 277 ILE A O 1
ATOM 2287 N N . TYR A 1 278 ? -44.703 -31.914 22.768 1.00 35.69 278 TYR A N 1
ATOM 2288 C CA . TYR A 1 278 ? -45.216 -33.262 22.501 1.00 35.69 278 TYR A CA 1
ATOM 2289 C C . TYR A 1 278 ? -44.683 -33.782 21.162 1.00 35.69 278 TYR A C 1
ATOM 2291 O O . TYR A 1 278 ? -44.795 -33.124 20.121 1.00 35.69 278 TYR A O 1
ATOM 2299 N N . LYS A 1 279 ? -44.111 -34.990 21.201 1.00 35.66 279 LYS A N 1
ATOM 2300 C CA . LYS A 1 279 ? -43.672 -35.754 20.032 1.00 35.66 279 LYS A CA 1
ATOM 2301 C C . LYS A 1 279 ? -44.900 -36.324 19.320 1.00 35.66 279 LYS A C 1
ATOM 2303 O O . LYS A 1 279 ? -45.596 -37.161 19.891 1.00 35.66 279 LYS A O 1
ATOM 2308 N N . ILE A 1 280 ? -45.170 -35.893 18.089 1.00 37.91 280 ILE A N 1
ATOM 2309 C CA . ILE A 1 280 ? -46.207 -36.504 17.250 1.00 37.91 280 ILE A CA 1
ATOM 2310 C C . ILE A 1 280 ? -45.501 -37.436 16.264 1.00 37.91 280 ILE A C 1
ATOM 2312 O O . ILE A 1 280 ? -44.840 -36.987 15.327 1.00 37.91 280 ILE A O 1
ATOM 2316 N N . VAL A 1 281 ? -45.621 -38.742 16.504 1.00 36.44 281 VAL A N 1
ATOM 2317 C CA . VAL A 1 281 ? -45.042 -39.784 15.647 1.00 36.44 281 VAL A CA 1
ATOM 2318 C C . VAL A 1 281 ? -46.032 -40.102 14.529 1.00 36.44 281 VAL A C 1
ATOM 2320 O O . VAL A 1 281 ? -47.134 -40.574 14.799 1.00 36.44 281 VAL A O 1
ATOM 2323 N N . TYR A 1 282 ? -45.637 -39.860 13.278 1.00 36.75 282 TYR A N 1
ATOM 2324 C CA . TYR A 1 282 ? -46.362 -40.324 12.093 1.00 36.75 282 TYR A CA 1
ATOM 2325 C C . TYR A 1 282 ? -45.606 -41.520 11.495 1.00 36.75 282 TYR A C 1
ATOM 2327 O O . TYR A 1 282 ? -44.604 -41.310 10.809 1.00 36.75 282 TYR A O 1
ATOM 2335 N N . PRO A 1 283 ? -46.061 -42.770 11.712 1.00 35.75 283 PRO A N 1
ATOM 2336 C CA . PRO A 1 283 ? -45.295 -43.971 11.358 1.00 35.75 283 PRO A CA 1
ATOM 2337 C C . PRO A 1 283 ? -44.973 -44.109 9.863 1.00 35.75 283 PRO A C 1
ATOM 2339 O O . PRO A 1 283 ? -44.059 -44.836 9.496 1.00 35.75 283 PRO A O 1
ATOM 2342 N N . TYR A 1 284 ? -45.709 -43.410 8.996 1.00 36.47 284 TYR A N 1
ATOM 2343 C CA . TYR A 1 284 ? -45.631 -43.568 7.542 1.00 36.47 284 TYR A CA 1
ATOM 2344 C C . TYR A 1 284 ? -44.750 -42.532 6.831 1.00 36.47 284 TYR A C 1
ATOM 2346 O O . TYR A 1 284 ? -44.566 -42.634 5.624 1.00 36.47 284 TYR A O 1
ATOM 2354 N N . LEU A 1 285 ? -44.221 -41.531 7.547 1.00 33.84 285 LEU A N 1
ATOM 2355 C CA . LEU A 1 285 ? -43.454 -40.432 6.938 1.00 33.84 285 LEU A CA 1
ATOM 2356 C C . LEU A 1 285 ? -41.967 -40.416 7.325 1.00 33.84 285 LEU A C 1
ATOM 2358 O O . LEU A 1 285 ? -41.224 -39.608 6.789 1.00 33.84 285 LEU A O 1
ATOM 2362 N N . GLY A 1 286 ? -41.500 -41.324 8.190 1.00 28.41 286 GLY A N 1
ATOM 2363 C CA . GLY A 1 286 ? -40.065 -41.535 8.437 1.00 28.41 286 GLY A CA 1
ATOM 2364 C C . GLY A 1 286 ? -39.327 -40.411 9.181 1.00 28.41 286 GLY A C 1
ATOM 2365 O O . GLY A 1 286 ? -38.108 -40.478 9.302 1.00 28.41 286 GLY A O 1
ATOM 2366 N N . PHE A 1 287 ? -40.028 -39.403 9.706 1.00 28.80 287 PHE A N 1
ATOM 2367 C CA . PHE A 1 287 ? -39.451 -38.364 10.564 1.00 28.80 287 PHE A CA 1
ATOM 2368 C C . PHE A 1 287 ? -40.397 -37.975 11.706 1.00 28.80 287 PHE A C 1
ATOM 2370 O O . PHE A 1 287 ? -41.622 -37.966 11.562 1.00 28.80 287 PHE A O 1
ATOM 2377 N N . ASP A 1 288 ? -39.807 -37.629 12.850 1.00 34.19 288 ASP A N 1
ATOM 2378 C CA . ASP A 1 288 ? -40.518 -37.120 14.020 1.00 34.19 288 ASP A CA 1
ATOM 2379 C C . ASP A 1 288 ? -40.901 -35.645 13.812 1.00 34.19 288 ASP A C 1
ATOM 2381 O O . ASP A 1 288 ? -40.059 -34.820 13.453 1.00 34.19 288 ASP A O 1
ATOM 2385 N N . ARG A 1 289 ? -42.171 -35.285 14.055 1.00 34.81 289 ARG A N 1
ATOM 2386 C CA . ARG A 1 289 ? -42.627 -33.884 14.058 1.00 34.81 289 ARG A CA 1
ATOM 2387 C C . ARG A 1 289 ? -42.898 -33.431 15.493 1.00 34.81 289 ARG A C 1
ATOM 2389 O O . ARG A 1 289 ? -43.687 -34.045 16.211 1.00 34.81 289 ARG A O 1
ATOM 2396 N N . TYR A 1 290 ? -42.289 -32.320 15.894 1.00 38.59 290 TYR A N 1
ATOM 2397 C CA . TYR A 1 290 ? -42.589 -31.644 17.157 1.00 38.59 290 TYR A CA 1
ATOM 2398 C C . TYR A 1 290 ? -43.783 -30.692 16.956 1.00 38.59 290 TYR A C 1
ATOM 2400 O O . TYR A 1 290 ? -43.785 -29.876 16.032 1.00 38.59 290 TYR A O 1
ATOM 2408 N N . GLY A 1 291 ? -44.845 -30.849 17.754 1.00 32.09 291 GLY A N 1
ATOM 2409 C CA . GLY A 1 291 ? -46.080 -30.059 17.634 1.00 32.09 291 GLY A CA 1
ATOM 2410 C C . GLY A 1 291 ? -45.956 -28.617 18.152 1.00 32.09 291 GLY A C 1
ATOM 2411 O O . GLY A 1 291 ? -45.082 -28.318 18.961 1.00 32.09 291 GLY A O 1
ATOM 2412 N N . LYS A 1 292 ? -46.855 -27.728 17.686 1.00 37.56 292 LYS A N 1
ATOM 2413 C CA . LYS A 1 292 ? -46.943 -26.296 18.052 1.00 37.56 292 LYS A CA 1
ATOM 2414 C C . LYS A 1 292 ? -46.860 -26.066 19.568 1.00 37.56 292 LYS A C 1
ATOM 2416 O O . LYS A 1 292 ? -47.564 -26.723 20.332 1.00 37.56 292 LYS A O 1
ATOM 2421 N N . MET A 1 293 ? -46.084 -25.054 19.963 1.00 38.59 293 MET A N 1
ATOM 2422 C CA . MET A 1 293 ? -46.050 -24.527 21.329 1.00 38.59 293 MET A CA 1
ATOM 2423 C C . MET A 1 293 ? -47.435 -24.002 21.723 1.00 38.59 293 MET A C 1
ATOM 2425 O O . MET A 1 293 ? -48.006 -23.162 21.025 1.00 38.59 293 MET A O 1
ATOM 2429 N N . LYS A 1 294 ? -47.978 -24.494 22.839 1.00 37.31 294 LYS A N 1
ATOM 2430 C CA . LYS A 1 294 ? -49.168 -23.920 23.470 1.00 37.31 294 LYS A CA 1
ATOM 2431 C C . LYS A 1 294 ? -48.680 -22.946 24.540 1.00 37.31 294 LYS A C 1
ATOM 2433 O O . LYS A 1 294 ? -48.126 -23.372 25.551 1.00 37.31 294 LYS A O 1
ATOM 2438 N N . PHE A 1 295 ? -48.814 -21.649 24.281 1.00 40.78 295 PHE A N 1
ATOM 2439 C CA . PHE A 1 295 ? -48.517 -20.627 25.279 1.00 40.78 295 PHE A CA 1
ATOM 2440 C C . PHE A 1 295 ? -49.537 -20.741 26.419 1.00 40.78 295 PHE A C 1
ATOM 2442 O O . PHE A 1 295 ? -50.730 -20.898 26.163 1.00 40.78 295 PHE A O 1
ATOM 2449 N N . ASP A 1 296 ? -49.081 -20.698 27.671 1.00 40.94 296 ASP A N 1
ATOM 2450 C CA . ASP A 1 296 ? -49.987 -20.461 28.799 1.00 40.94 296 ASP A CA 1
ATOM 2451 C C . ASP A 1 296 ? -50.593 -19.050 28.654 1.00 40.94 296 ASP A C 1
ATOM 2453 O O . ASP A 1 296 ? -49.953 -18.157 28.091 1.00 40.94 296 ASP A O 1
ATOM 2457 N N . GLY A 1 297 ? -51.818 -18.836 29.140 1.00 38.44 297 GLY A N 1
ATOM 2458 C CA . GLY A 1 297 ? -52.637 -17.645 28.873 1.00 38.44 297 GLY A CA 1
ATOM 2459 C C . GLY A 1 297 ? -51.962 -16.314 29.230 1.00 38.44 297 GLY A C 1
ATOM 2460 O O . GLY A 1 297 ? -52.286 -15.278 28.654 1.00 38.44 297 GLY A O 1
ATOM 2461 N N . ALA A 1 298 ? -50.965 -16.326 30.121 1.00 38.38 298 ALA A N 1
ATOM 2462 C CA . ALA A 1 298 ? -50.129 -15.162 30.407 1.00 38.38 298 ALA A CA 1
ATOM 2463 C C . ALA A 1 298 ? -49.117 -14.850 29.283 1.00 38.38 298 ALA A C 1
ATOM 2465 O O . ALA A 1 298 ? -48.931 -13.687 28.938 1.00 38.38 298 ALA A O 1
ATOM 2466 N N . MET A 1 299 ? -48.491 -15.860 28.670 1.00 40.09 299 MET A N 1
ATOM 2467 C CA . MET A 1 299 ? -47.603 -15.681 27.510 1.00 40.09 299 MET A CA 1
ATOM 2468 C C . MET A 1 299 ? -48.383 -15.319 26.245 1.00 40.09 299 MET A C 1
ATOM 2470 O O . MET A 1 299 ? -47.911 -14.505 25.455 1.00 40.09 299 MET A O 1
ATOM 2474 N N . GLU A 1 300 ? -49.596 -15.850 26.086 1.00 42.09 300 GLU A N 1
ATOM 2475 C CA . GLU A 1 300 ? -50.529 -15.394 25.052 1.00 42.09 300 GLU A CA 1
ATOM 2476 C C . GLU A 1 300 ? -50.908 -13.925 25.272 1.00 42.09 300 GLU A C 1
ATOM 2478 O O . GLU A 1 300 ? -50.890 -13.147 24.326 1.00 42.09 300 GLU A O 1
ATOM 2483 N N . PHE A 1 301 ? -51.136 -13.499 26.520 1.00 42.22 301 PHE A N 1
ATOM 2484 C CA . PHE A 1 301 ? -51.370 -12.091 26.842 1.00 42.22 301 PHE A CA 1
ATOM 2485 C C . PHE A 1 301 ? -50.174 -11.196 26.489 1.00 42.22 301 PHE A C 1
ATOM 2487 O O . PHE A 1 301 ? -50.380 -10.120 25.937 1.00 42.22 301 PHE A O 1
ATOM 2494 N N . PHE A 1 302 ? -48.932 -11.614 26.758 1.00 45.16 302 PHE A N 1
ATOM 2495 C CA . PHE A 1 302 ? -47.746 -10.831 26.386 1.00 45.16 302 PHE A CA 1
ATOM 2496 C C . PHE A 1 302 ? -47.500 -10.810 24.877 1.00 45.16 302 PHE A C 1
ATOM 2498 O O . PHE A 1 302 ? -47.194 -9.748 24.341 1.00 45.16 302 PHE A O 1
ATOM 2505 N N . TYR A 1 303 ? -47.695 -11.935 24.186 1.00 45.75 303 TYR A N 1
ATOM 2506 C CA . TYR A 1 303 ? -47.631 -11.996 22.727 1.00 45.75 303 TYR A CA 1
ATOM 2507 C C . TYR A 1 303 ? -48.710 -11.115 22.094 1.00 45.75 303 TYR A C 1
ATOM 2509 O O . TYR A 1 303 ? -48.402 -10.281 21.251 1.00 45.75 303 TYR A O 1
ATOM 2517 N N . GLU A 1 304 ? -49.959 -11.221 22.548 1.00 48.69 304 GLU A N 1
ATOM 2518 C CA . GLU A 1 304 ? -51.072 -10.405 22.062 1.00 48.69 304 GLU A CA 1
ATOM 2519 C C . GLU A 1 304 ? -50.934 -8.934 22.461 1.00 48.69 304 GLU A C 1
ATOM 2521 O O . GLU A 1 304 ? -51.373 -8.068 21.712 1.00 48.69 304 GLU A O 1
ATOM 2526 N N . LYS A 1 305 ? -50.294 -8.615 23.592 1.00 46.06 305 LYS A N 1
ATOM 2527 C CA . LYS A 1 305 ? -49.994 -7.234 23.982 1.00 46.06 305 LYS A CA 1
ATOM 2528 C C . LYS A 1 305 ? -48.876 -6.643 23.128 1.00 46.06 305 LYS A C 1
ATOM 2530 O O . LYS A 1 305 ? -49.093 -5.587 22.557 1.00 46.06 305 LYS A O 1
ATOM 2535 N N . ALA A 1 306 ? -47.754 -7.338 22.951 1.00 46.69 306 ALA A N 1
ATOM 2536 C CA . ALA A 1 306 ? -46.673 -6.904 22.063 1.00 46.69 306 ALA A CA 1
ATOM 2537 C C . ALA A 1 306 ? -47.166 -6.760 20.615 1.00 46.69 306 ALA A C 1
ATOM 2539 O O . ALA A 1 306 ? -46.889 -5.766 19.954 1.00 46.69 306 ALA A O 1
ATOM 2540 N N . LYS A 1 307 ? -47.992 -7.705 20.159 1.00 44.69 307 LYS A N 1
ATOM 2541 C CA . LYS A 1 307 ? -48.682 -7.670 18.868 1.00 44.69 307 LYS A CA 1
ATOM 2542 C C . LYS A 1 307 ? -49.669 -6.503 18.769 1.00 44.69 307 LYS A C 1
ATOM 2544 O O . LYS A 1 307 ? -49.674 -5.822 17.752 1.00 44.69 307 LYS A O 1
ATOM 2549 N N . ARG A 1 308 ? -50.484 -6.223 19.796 1.00 45.84 308 ARG A N 1
ATOM 2550 C CA . ARG A 1 308 ? -51.397 -5.058 19.830 1.00 45.84 308 ARG A CA 1
ATOM 2551 C C . ARG A 1 308 ? -50.660 -3.732 19.893 1.00 45.84 308 ARG A C 1
ATOM 2553 O O . ARG A 1 308 ? -51.124 -2.780 19.276 1.00 45.84 308 ARG A O 1
ATOM 2560 N N . ASP A 1 309 ? -49.562 -3.665 20.629 1.00 44.41 309 ASP A N 1
ATOM 2561 C CA . ASP A 1 309 ? -48.739 -2.468 20.753 1.00 44.41 309 ASP A CA 1
ATOM 2562 C C . ASP A 1 309 ? -48.026 -2.202 19.416 1.00 44.41 309 ASP A C 1
ATOM 2564 O O . ASP A 1 309 ? -48.084 -1.075 18.931 1.00 44.41 309 ASP A O 1
ATOM 2568 N N . LEU A 1 310 ? -47.545 -3.247 18.723 1.00 39.97 310 LEU A N 1
ATOM 2569 C CA . LEU A 1 310 ? -47.126 -3.169 17.316 1.00 39.97 310 LEU A CA 1
ATOM 2570 C C . LEU A 1 310 ? -48.270 -2.706 16.395 1.00 39.97 310 LEU A C 1
ATOM 2572 O O . LEU A 1 310 ? -48.099 -1.776 15.614 1.00 39.97 310 LEU A O 1
ATOM 2576 N N . PHE A 1 311 ? -49.461 -3.310 16.484 1.00 40.12 311 PHE A N 1
ATOM 2577 C CA . PHE A 1 311 ? -50.599 -2.952 15.624 1.00 40.12 311 PHE A CA 1
ATOM 2578 C C . PHE A 1 311 ? -51.095 -1.521 15.848 1.00 40.12 311 PHE A C 1
ATOM 2580 O O . PHE A 1 311 ? -51.495 -0.853 14.893 1.00 40.12 311 PHE A O 1
ATOM 2587 N N . LYS A 1 312 ? -51.065 -1.032 17.092 1.00 40.00 312 LYS A N 1
ATOM 2588 C CA . LYS A 1 312 ? -51.370 0.366 17.412 1.00 40.00 312 LYS A CA 1
ATOM 2589 C C . LYS A 1 312 ? -50.337 1.309 16.808 1.00 40.00 312 LYS A C 1
ATOM 2591 O O . LYS A 1 312 ? -50.734 2.367 16.330 1.00 40.00 312 LYS A O 1
ATOM 2596 N N . PHE A 1 313 ? -49.067 0.914 16.793 1.00 37.41 313 PHE A N 1
ATOM 2597 C CA . PHE A 1 313 ? -47.969 1.719 16.262 1.00 37.41 313 PHE A CA 1
ATOM 2598 C C . PHE A 1 313 ? -48.018 1.867 14.730 1.00 37.41 313 PHE A C 1
ATOM 2600 O O . PHE A 1 313 ? -47.755 2.949 14.223 1.00 37.41 313 PHE A O 1
ATOM 2607 N N . TYR A 1 314 ? -48.435 0.829 13.992 1.00 33.78 314 TYR A N 1
ATOM 2608 C CA . TYR A 1 314 ? -48.383 0.819 12.518 1.00 33.78 314 TYR A CA 1
ATOM 2609 C C . TYR A 1 314 ? -49.666 1.265 11.786 1.00 33.78 314 TYR A C 1
ATOM 2611 O O . TYR A 1 314 ? -49.661 1.343 10.560 1.00 33.78 314 TYR A O 1
ATOM 2619 N N . HIS A 1 315 ? -50.777 1.539 12.488 1.00 38.25 315 HIS A N 1
ATOM 2620 C CA . HIS A 1 315 ? -52.067 2.039 11.947 1.00 38.25 315 HIS A CA 1
ATOM 2621 C C . HIS A 1 315 ? -52.643 1.335 10.682 1.00 38.25 315 HIS A C 1
ATOM 2623 O O . HIS A 1 315 ? -53.644 1.786 10.122 1.00 38.25 315 HIS A O 1
ATOM 2629 N N . LYS A 1 316 ? -52.101 0.182 10.264 1.00 33.41 316 LYS A N 1
ATOM 2630 C CA . LYS A 1 316 ? -52.631 -0.724 9.231 1.00 33.41 316 LYS A CA 1
ATOM 2631 C C . LYS A 1 316 ? -52.317 -2.192 9.569 1.00 33.41 316 LYS A C 1
ATOM 2633 O O . LYS A 1 316 ? -51.329 -2.467 10.250 1.00 33.41 316 LYS A O 1
ATOM 2638 N N . PRO A 1 317 ? -53.133 -3.152 9.093 1.00 34.78 317 PRO A N 1
ATOM 2639 C CA . PRO A 1 317 ? -52.878 -4.575 9.293 1.00 34.78 317 PRO A CA 1
ATOM 2640 C C . PRO A 1 317 ? -51.731 -5.049 8.385 1.00 34.78 317 PRO A C 1
ATOM 2642 O O . PRO A 1 317 ? -51.861 -5.034 7.162 1.00 34.78 317 PRO A O 1
ATOM 2645 N N . LEU A 1 318 ? -50.613 -5.483 8.972 1.00 34.28 318 LEU A N 1
ATOM 2646 C CA . LEU A 1 318 ? -49.565 -6.210 8.248 1.00 34.28 318 LEU A CA 1
ATOM 2647 C C . LEU A 1 318 ? -50.049 -7.634 7.894 1.00 34.28 318 LEU A C 1
ATOM 2649 O O . LEU A 1 318 ? -50.746 -8.260 8.701 1.00 34.28 318 LEU A O 1
ATOM 2653 N N . PRO A 1 319 ? -49.700 -8.167 6.708 1.00 28.92 319 PRO A N 1
ATOM 2654 C CA . PRO A 1 319 ? -50.086 -9.510 6.300 1.00 28.92 319 PRO A CA 1
ATOM 2655 C C . PRO A 1 319 ? -49.365 -10.560 7.157 1.00 28.92 319 PRO A C 1
ATOM 2657 O O . PRO A 1 319 ? -48.152 -10.533 7.333 1.00 28.92 319 PRO A O 1
ATOM 2660 N N . PHE A 1 320 ? -50.149 -11.491 7.697 1.00 28.94 320 PHE A N 1
ATOM 2661 C CA . PHE A 1 320 ? -49.739 -12.605 8.553 1.00 28.94 320 PHE A CA 1
ATOM 2662 C C . PHE A 1 320 ? -48.850 -13.620 7.811 1.00 28.94 320 PHE A C 1
ATOM 2664 O O . PHE A 1 320 ? -49.311 -14.703 7.473 1.00 28.94 320 PHE A O 1
ATOM 2671 N N . TYR A 1 321 ? -47.572 -13.324 7.590 1.00 28.55 321 TYR A N 1
ATOM 2672 C CA . TYR A 1 321 ? -46.574 -14.353 7.290 1.00 28.55 321 TYR A CA 1
ATOM 2673 C C . TYR A 1 321 ? -45.238 -14.006 7.964 1.00 28.55 321 TYR A C 1
ATOM 2675 O O . TYR A 1 321 ? -44.829 -12.855 7.992 1.00 28.55 321 TYR A O 1
ATOM 2683 N N . SER A 1 322 ? -44.613 -15.039 8.539 1.00 27.11 322 SER A N 1
ATOM 2684 C CA . SER A 1 322 ? -43.298 -15.089 9.201 1.00 27.11 322 SER A CA 1
ATOM 2685 C C . SER A 1 322 ? -43.119 -14.375 10.551 1.00 27.11 322 SER A C 1
ATOM 2687 O O . SER A 1 322 ? -42.412 -13.383 10.668 1.00 27.11 322 SER A O 1
ATOM 2689 N N . ILE A 1 323 ? -43.622 -15.005 11.617 1.00 29.11 323 ILE A N 1
ATOM 2690 C CA . ILE A 1 323 ? -42.829 -15.166 12.846 1.00 29.11 323 ILE A CA 1
ATOM 2691 C C . ILE A 1 323 ? -42.612 -16.672 12.991 1.00 29.11 323 ILE A C 1
ATOM 2693 O O . ILE A 1 323 ? -43.445 -17.383 13.552 1.00 29.11 323 ILE A O 1
ATOM 2697 N N . THR A 1 324 ? -41.529 -17.174 12.404 1.00 29.14 324 THR A N 1
ATOM 2698 C CA . THR A 1 324 ? -41.085 -18.560 12.580 1.00 29.14 324 THR A CA 1
ATOM 2699 C C . THR A 1 324 ? -39.752 -18.505 13.312 1.00 29.14 324 THR A C 1
ATOM 2701 O O . THR A 1 324 ? -38.767 -18.036 12.753 1.00 29.14 324 THR A O 1
ATOM 2704 N N . LEU A 1 325 ? -39.730 -18.956 14.569 1.00 26.88 325 LEU A N 1
ATOM 2705 C CA . LEU A 1 325 ? -38.499 -19.181 15.327 1.00 26.88 325 LEU A CA 1
ATOM 2706 C C . LEU A 1 325 ? -37.668 -20.256 14.602 1.00 26.88 325 LEU A C 1
ATOM 2708 O O . LEU A 1 325 ? -38.083 -21.414 14.555 1.00 26.88 325 LEU A O 1
ATOM 2712 N N . PHE A 1 326 ? -36.503 -19.897 14.063 1.00 23.22 326 PHE A N 1
ATOM 2713 C CA . PHE A 1 326 ? -35.458 -20.859 13.708 1.00 23.22 326 PHE A CA 1
ATOM 2714 C C . PHE A 1 326 ? -34.472 -20.928 14.880 1.00 23.22 326 PHE A C 1
ATOM 2716 O O . PHE A 1 326 ? -33.566 -20.110 14.989 1.00 23.22 326 PHE A O 1
ATOM 2723 N N . ILE A 1 327 ? -34.671 -21.891 15.782 1.00 25.41 327 ILE A N 1
ATOM 2724 C CA . ILE A 1 327 ? -33.618 -22.334 16.703 1.00 25.41 327 ILE A CA 1
ATOM 2725 C C . ILE A 1 327 ? -32.851 -23.424 15.958 1.00 25.41 327 ILE A C 1
ATOM 2727 O O . ILE A 1 327 ? -33.377 -24.514 15.728 1.00 25.41 327 ILE A O 1
ATOM 2731 N N . LEU A 1 328 ? -31.629 -23.110 15.536 1.00 22.02 328 LEU A N 1
ATOM 2732 C CA . LEU A 1 328 ? -30.696 -24.092 15.004 1.00 22.02 328 LEU A CA 1
ATOM 2733 C C . LEU A 1 328 ? -30.146 -24.898 16.192 1.00 22.02 328 LEU A C 1
ATOM 2735 O O . LEU A 1 328 ? -29.303 -24.413 16.943 1.00 22.02 328 LEU A O 1
ATOM 2739 N N . CYS A 1 329 ? -30.648 -26.116 16.395 1.00 21.97 329 CYS A N 1
ATOM 2740 C CA . CYS A 1 329 ? -29.975 -27.097 17.241 1.00 21.97 329 CYS A CA 1
ATOM 2741 C C . CYS A 1 329 ? -28.694 -27.541 16.523 1.00 21.97 329 CYS A C 1
ATOM 2743 O O . CYS A 1 329 ? -28.766 -28.234 15.509 1.00 21.97 329 CYS A O 1
ATOM 2745 N N . ILE A 1 330 ? -27.537 -27.129 17.037 1.00 23.47 330 ILE A N 1
ATOM 2746 C CA . ILE A 1 330 ? -26.263 -27.787 16.742 1.00 23.47 330 ILE A CA 1
ATOM 2747 C C . ILE A 1 330 ? -26.225 -29.068 17.591 1.00 23.47 330 ILE A C 1
ATOM 2749 O O . ILE A 1 330 ? -26.551 -29.022 18.779 1.00 23.47 330 ILE A O 1
ATOM 2753 N N . LEU A 1 331 ? -25.928 -30.192 16.931 1.00 28.33 331 LEU A N 1
ATOM 2754 C CA . LEU A 1 331 ? -25.694 -31.517 17.522 1.00 28.33 331 LEU A CA 1
ATOM 2755 C C . LEU A 1 331 ? -24.493 -31.522 18.468 1.00 28.33 331 LEU A C 1
ATOM 2757 O O . LEU A 1 331 ? -23.482 -30.873 18.112 1.00 28.33 331 LEU A O 1
#

Secondary structure (DSSP, 8-state):
-GGGG--SS---HHHHHHHHHHHHHHHHHHHHHHTTS-HHHHHHHHH-S-TTSSSSHHHHHHHHHHHHHHHHTS-HHHHHHHHTSBSGGG---HHHHHHHHHHHHHHHHHHHH-HHHHHHHHHHGGGSBGGGTTHHHHHHHHHHHH--PPPEEEEEEEEETTEEEEEEEEE-SSS-EEEEEEEETTEEEEEE---SSSEEEEEEEEE--SEEEEEEEEEEETT--EEEEEEEEEE-SS-------S--SS-TT-PPPPHHHHHHHHHHHHHT------EEE-TTTSSEEEPPP---HHHHHHHHHHHHHHHHHHSS---S-----------

Organism: Thermococcus sibiricus (strain DSM 12597 / MM 739) (NCBI:txid604354)

pLDDT: mean 72.69, std 25.05, range [21.97, 97.88]

Sequence (331 aa):
MVRFLFSESPYTLEDFSNRVMIFKSQVNEFLKTYEKLPPRIKNGIENSKNIYEVKSLQDYIAIVKLLYMNLYELPPDIIIAIDNAQGILDGFEPHEIEEFLDSLNSVRERFFMNQTFREWFVENSRHFDATNIETSWDKFVQERQKDTTPPKIWGVVTSEGENIRVSFTVKDNVNVPKEIVIKIGAKTIALPISTNSLTYIGAIEFEQEWGEYNVTVTGMDAKGNKHSAKIDFSHYPEIFEIKFDGSGEEFQNAQPYTKEELTKMWRYAAKYKPLQIYKIVYPYLGFDRYGKMKFDGAMEFFYEKAKRDLFKFYHKPLPFYSITLFILCIL